Protein AF-A0A383BTT2-F1 (afdb_monomer_lite)

InterPro domains:
  IPR013320 Concanavalin A-like lectin/glucanase domain superfamily [SSF49899] (78-244)

Structure (mmCIF, N/CA/C/O backbone):
data_AF-A0A383BTT2-F1
#
_entry.id   AF-A0A383BTT2-F1
#
loop_
_atom_site.group_PDB
_atom_site.id
_atom_site.type_symbol
_atom_site.label_atom_id
_atom_site.label_alt_id
_atom_site.label_comp_id
_atom_site.label_asym_id
_atom_site.label_entity_id
_atom_site.label_seq_id
_atom_site.pdbx_PDB_ins_code
_atom_site.Cartn_x
_atom_site.Cartn_y
_atom_site.Cartn_z
_atom_site.occupancy
_atom_site.B_iso_or_equiv
_atom_site.auth_seq_id
_atom_site.auth_comp_id
_atom_site.auth_asym_id
_atom_site.auth_atom_id
_atom_site.pdbx_PDB_model_num
ATOM 1 N N . LYS A 1 1 ? -32.281 5.472 43.142 1.00 80.69 1 LYS A N 1
ATOM 2 C CA . LYS A 1 1 ? -32.394 6.518 42.091 1.00 80.69 1 LYS A CA 1
ATOM 3 C C . LYS A 1 1 ? -31.178 7.416 42.210 1.00 80.69 1 LYS A C 1
ATOM 5 O O . LYS A 1 1 ? -30.816 7.729 43.340 1.00 80.69 1 LYS A O 1
ATOM 10 N N . ALA A 1 2 ? -30.555 7.788 41.094 1.00 84.06 2 ALA A N 1
ATOM 11 C CA . ALA A 1 2 ? -29.464 8.753 41.120 1.00 84.06 2 ALA A CA 1
ATOM 12 C C . ALA A 1 2 ? -29.998 10.130 41.544 1.00 84.06 2 ALA A C 1
ATOM 14 O O . ALA A 1 2 ? -31.069 10.553 41.099 1.00 84.06 2 ALA A O 1
ATOM 15 N N . LYS A 1 3 ? -29.269 10.814 42.421 1.00 86.94 3 LYS A N 1
ATOM 16 C CA . LYS A 1 3 ? -29.529 12.195 42.818 1.00 86.94 3 LYS A CA 1
ATOM 17 C C . LYS A 1 3 ? -29.317 13.092 41.604 1.00 86.94 3 LYS A C 1
ATOM 19 O O . LYS A 1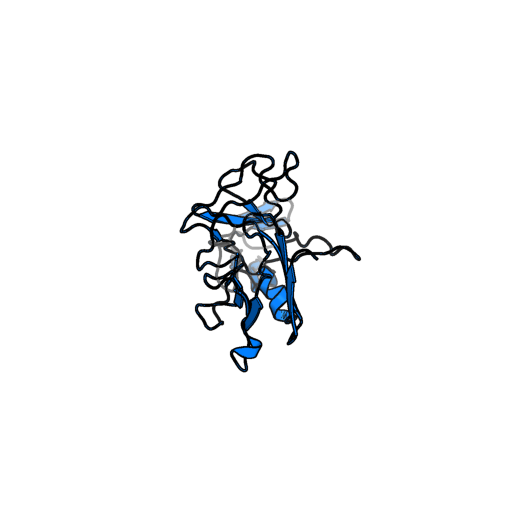 3 ? -28.323 12.946 40.889 1.00 86.94 3 LYS A O 1
ATOM 24 N N . SER A 1 4 ? -30.251 14.007 41.364 1.00 84.44 4 SER A N 1
ATOM 25 C CA . SER A 1 4 ? -30.167 14.937 40.234 1.00 84.44 4 SER A CA 1
ATOM 26 C C . SER A 1 4 ? -28.836 15.695 40.257 1.00 84.44 4 SER A C 1
ATOM 28 O O . SER A 1 4 ? -28.462 16.233 41.297 1.00 84.44 4 SER A O 1
ATOM 30 N N . GLY A 1 5 ? -28.126 15.716 39.126 1.00 85.94 5 GLY A N 1
ATOM 31 C CA . GLY A 1 5 ? -26.828 16.386 38.988 1.00 85.94 5 GLY A CA 1
ATOM 32 C C . GLY A 1 5 ? -25.639 15.684 39.656 1.00 85.94 5 GLY A C 1
ATOM 33 O O . GLY A 1 5 ? -24.566 16.267 39.709 1.00 85.94 5 GLY A O 1
ATOM 34 N N . SER A 1 6 ? -25.803 14.460 40.174 1.00 92.06 6 SER A N 1
ATOM 35 C CA . SER A 1 6 ? -24.699 13.716 40.811 1.00 92.06 6 SER A CA 1
ATOM 36 C C . SER A 1 6 ? -23.913 12.804 39.866 1.00 92.06 6 SER A C 1
ATOM 38 O O . SER A 1 6 ? -22.912 12.231 40.286 1.00 92.06 6 SER A O 1
ATOM 40 N N . ILE A 1 7 ? -24.384 12.618 38.630 1.00 94.31 7 ILE A N 1
ATOM 41 C CA . ILE A 1 7 ? -23.787 11.669 37.687 1.00 94.31 7 ILE A CA 1
ATOM 42 C C . ILE A 1 7 ? -22.515 12.278 37.099 1.00 94.31 7 ILE A C 1
ATOM 44 O O . ILE A 1 7 ? -22.557 13.382 36.562 1.00 94.31 7 ILE A O 1
ATOM 48 N N . LYS A 1 8 ? -21.419 11.525 37.168 1.00 94.88 8 LYS A N 1
ATOM 49 C CA . LYS A 1 8 ? -20.127 11.839 36.557 1.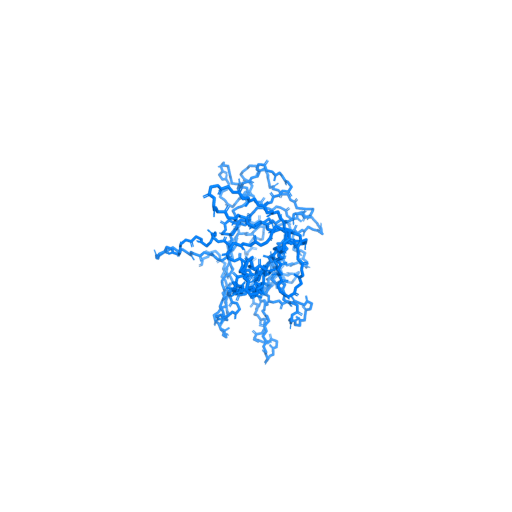00 94.88 8 LYS A CA 1
ATOM 50 C C . LYS A 1 8 ? -19.671 10.688 35.676 1.00 94.88 8 LYS A C 1
ATOM 52 O O . LYS A 1 8 ? -19.911 9.527 36.019 1.00 94.88 8 LYS A O 1
ATOM 57 N N . VAL A 1 9 ? -18.981 11.011 34.588 1.00 95.50 9 VAL A N 1
ATOM 58 C CA . VAL A 1 9 ? -18.337 10.033 33.705 1.00 95.50 9 VAL A CA 1
ATOM 59 C C . VAL A 1 9 ? -16.840 10.268 33.741 1.00 95.50 9 VAL A C 1
ATOM 61 O O . VAL A 1 9 ? -16.395 11.407 33.645 1.00 95.50 9 VAL A O 1
ATOM 64 N N . LEU A 1 10 ? -16.073 9.195 33.892 1.00 95.00 10 LEU A N 1
ATOM 65 C CA . LEU A 1 10 ? -14.628 9.221 33.764 1.00 95.00 10 LEU A CA 1
ATOM 66 C C . LEU A 1 10 ? -14.211 8.327 32.600 1.00 95.00 10 LEU A C 1
ATOM 68 O O . LEU A 1 10 ? -14.679 7.191 32.504 1.00 95.00 10 LEU A O 1
ATOM 72 N N . PHE A 1 11 ? -13.308 8.823 31.764 1.00 93.50 11 PHE A N 1
ATOM 73 C CA . PHE A 1 11 ? -12.616 8.073 30.724 1.00 93.50 11 PHE A CA 1
ATOM 74 C C . PHE A 1 11 ? -11.135 7.993 31.091 1.00 93.50 11 PHE A C 1
ATOM 76 O O . PHE A 1 11 ? -10.506 9.012 31.357 1.00 93.50 11 PHE A O 1
ATOM 83 N N . ASN A 1 12 ? -10.583 6.781 31.186 1.00 92.69 12 ASN A N 1
ATOM 84 C CA . ASN A 1 12 ? -9.207 6.537 31.633 1.00 92.69 12 ASN A CA 1
ATOM 85 C C . ASN A 1 12 ? -8.842 7.221 32.971 1.00 92.69 12 ASN A C 1
ATOM 87 O O . ASN A 1 12 ? -7.687 7.558 33.222 1.00 92.69 12 ASN A O 1
ATOM 91 N N . GLY A 1 13 ? -9.832 7.403 33.851 1.00 93.06 13 GLY A N 1
ATOM 92 C CA . GLY A 1 13 ? -9.665 8.061 35.150 1.00 93.06 13 GLY A CA 1
ATOM 93 C C . GLY A 1 13 ? -9.799 9.588 35.134 1.00 93.06 13 GLY A C 1
ATOM 94 O O . GLY A 1 13 ? -9.758 10.187 36.208 1.00 93.06 13 GLY A O 1
ATOM 95 N N . GLU A 1 14 ? -10.016 10.212 33.976 1.00 92.44 14 GLU A N 1
ATOM 96 C CA . GLU A 1 14 ? -10.253 11.654 33.842 1.00 92.44 14 GLU A CA 1
ATOM 97 C C . GLU A 1 14 ? -11.742 11.942 33.632 1.00 92.44 14 GLU A C 1
ATOM 99 O O . GLU A 1 14 ? -12.411 11.239 32.879 1.00 92.44 14 GLU A O 1
ATOM 104 N N . GLU A 1 15 ? -12.287 12.947 34.325 1.00 93.62 15 GLU A N 1
ATOM 105 C CA . GLU A 1 15 ? -13.692 13.351 34.175 1.00 93.62 15 GLU A CA 1
ATOM 106 C C . GLU A 1 15 ? -13.915 13.960 32.783 1.00 93.62 15 GLU A C 1
ATOM 108 O O . GLU A 1 15 ? -13.160 14.836 32.367 1.00 93.62 15 GLU A O 1
ATOM 113 N N . VAL A 1 16 ? -14.943 13.487 32.074 1.00 93.69 16 VAL A N 1
ATOM 114 C CA . VAL A 1 16 ? -15.308 13.955 30.729 1.00 93.69 16 VAL A CA 1
ATOM 115 C C . VAL A 1 16 ? -16.707 14.554 30.727 1.00 93.69 16 VAL A C 1
ATOM 117 O O . VAL A 1 16 ? -17.581 14.126 31.491 1.00 93.69 16 VAL A O 1
ATOM 120 N N . ASP A 1 17 ? -16.929 15.518 29.836 1.00 92.44 17 ASP A N 1
ATOM 121 C CA . ASP A 1 17 ? -18.249 16.102 29.636 1.00 92.44 17 ASP A CA 1
ATOM 122 C C . ASP A 1 17 ? -19.234 15.040 29.134 1.00 92.44 17 ASP A C 1
ATOM 124 O O . ASP A 1 17 ? -18.950 14.240 28.238 1.00 92.44 17 ASP A O 1
ATOM 128 N N . ALA A 1 18 ? -20.420 15.027 29.741 1.00 91.94 18 ALA A N 1
ATOM 129 C CA . ALA A 1 18 ? -21.456 14.056 29.439 1.00 91.94 18 ALA A CA 1
ATOM 130 C C . ALA A 1 18 ? -22.832 14.718 29.375 1.00 91.94 18 ALA A C 1
ATOM 132 O O . ALA A 1 18 ? -23.220 15.506 30.240 1.00 91.94 18 ALA A O 1
ATOM 133 N N . SER A 1 19 ? -23.612 14.334 28.371 1.00 92.25 19 SER A N 1
ATOM 134 C CA . SER A 1 19 ? -25.037 14.631 28.306 1.00 92.25 19 SER A CA 1
ATOM 135 C C . SER A 1 19 ? -25.826 13.545 29.035 1.00 92.25 19 SER A C 1
ATOM 137 O O . SER A 1 19 ? -25.573 12.349 28.883 1.00 92.25 19 SER A O 1
ATOM 139 N N . ILE A 1 20 ? -26.781 13.968 29.864 1.00 91.00 20 ILE A N 1
ATOM 140 C CA . ILE A 1 20 ? -27.596 13.074 30.689 1.00 91.00 20 ILE A CA 1
ATOM 141 C C . ILE A 1 20 ? -29.058 13.292 30.318 1.00 91.00 20 ILE A C 1
ATOM 143 O O . ILE A 1 20 ? -29.600 14.382 30.508 1.00 91.00 20 ILE A O 1
ATOM 147 N N . ASN A 1 21 ? -29.705 12.242 29.824 1.00 89.38 21 ASN A N 1
ATOM 148 C CA . ASN A 1 21 ? -31.130 12.228 29.524 1.00 89.38 21 ASN A CA 1
ATOM 149 C C . ASN A 1 21 ? -31.840 11.220 30.433 1.00 89.38 21 ASN A C 1
ATOM 151 O O . ASN A 1 21 ? -31.326 10.138 30.696 1.00 89.38 21 ASN A O 1
ATOM 155 N N . SER A 1 22 ? -33.020 11.583 30.926 1.00 87.44 22 SER A N 1
ATOM 156 C CA . SER A 1 22 ? -33.857 10.730 31.762 1.00 87.44 22 SER A CA 1
ATOM 157 C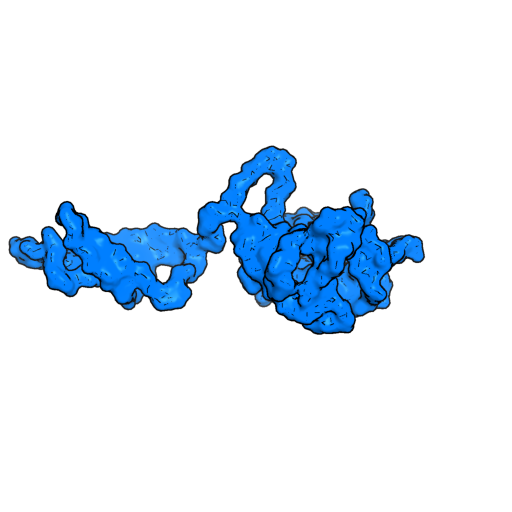 C . SER A 1 22 ? -35.242 10.633 31.135 1.00 87.44 22 SER A C 1
ATOM 159 O O . SER A 1 22 ? -36.031 11.573 31.236 1.00 87.44 22 SER A O 1
ATOM 161 N N . ALA A 1 23 ? -35.560 9.480 30.555 1.00 87.69 23 ALA A N 1
ATOM 162 C CA . ALA A 1 23 ? -36.846 9.201 29.926 1.00 87.69 23 ALA A CA 1
ATOM 163 C C . ALA A 1 23 ? -37.352 7.825 30.373 1.00 87.69 23 ALA A C 1
ATOM 165 O O . ALA A 1 23 ? -36.581 6.874 30.455 1.00 87.69 23 ALA A O 1
ATOM 166 N N . ASP A 1 24 ? -38.638 7.729 30.723 1.00 89.00 24 ASP A N 1
ATOM 167 C CA . ASP A 1 24 ? -39.315 6.469 31.073 1.00 89.00 24 ASP A CA 1
ATOM 168 C C . ASP A 1 24 ? -38.608 5.612 32.145 1.00 89.00 24 ASP A C 1
ATOM 170 O O . ASP A 1 24 ? -38.682 4.386 32.158 1.00 89.00 24 ASP A O 1
ATOM 174 N N . GLY A 1 25 ? -37.919 6.265 33.087 1.00 81.69 25 GLY A N 1
ATOM 175 C CA . GLY A 1 25 ? -37.178 5.595 34.162 1.00 81.69 25 GLY A CA 1
ATOM 176 C C . GLY A 1 25 ? -35.800 5.058 33.756 1.00 81.69 25 GLY A C 1
ATOM 177 O O . GLY A 1 25 ? -35.116 4.483 34.603 1.00 81.69 25 GLY A O 1
ATOM 178 N N . VAL A 1 26 ? -35.374 5.285 32.513 1.00 85.19 26 VAL A N 1
ATOM 179 C CA . VAL A 1 26 ? -34.028 5.006 32.006 1.00 85.19 26 VAL A CA 1
ATOM 180 C C . VAL A 1 26 ? -33.215 6.297 32.011 1.00 85.19 26 VAL A C 1
ATOM 182 O O . VAL A 1 26 ? -33.690 7.345 31.574 1.00 85.19 26 VAL A O 1
ATOM 185 N N . ILE A 1 27 ? -31.983 6.217 32.513 1.00 87.19 27 ILE A N 1
ATOM 186 C CA . ILE A 1 27 ? -31.004 7.299 32.408 1.00 87.19 27 ILE A CA 1
ATOM 187 C C . ILE A 1 27 ? -30.014 6.917 31.313 1.00 87.19 27 ILE A C 1
ATOM 189 O O . ILE A 1 27 ? -29.311 5.915 31.435 1.00 87.19 27 ILE A O 1
ATOM 193 N N . THR A 1 28 ? -29.960 7.719 30.258 1.00 90.19 28 THR A N 1
ATOM 194 C CA . THR A 1 28 ? -28.971 7.611 29.188 1.00 90.19 28 THR A CA 1
ATOM 195 C C . THR A 1 28 ? -27.884 8.641 29.436 1.00 90.19 28 THR A C 1
ATOM 197 O O . THR A 1 28 ? -28.174 9.821 29.629 1.00 90.19 28 THR A O 1
ATOM 200 N N . VAL A 1 29 ? -26.637 8.184 29.441 1.00 91.00 29 VAL A N 1
ATOM 201 C CA . VAL A 1 29 ? -25.455 9.028 29.601 1.00 91.00 29 VAL A CA 1
ATOM 202 C C . VAL A 1 29 ? -24.619 8.884 28.338 1.00 91.00 29 VAL A C 1
ATOM 204 O O . VAL A 1 29 ? -24.244 7.766 27.989 1.00 91.00 29 VAL A O 1
ATOM 207 N N . THR A 1 30 ? -24.339 9.996 27.667 1.00 90.56 30 THR A N 1
ATOM 208 C CA . THR A 1 30 ? -23.519 10.028 26.449 1.00 90.56 30 THR A CA 1
ATOM 209 C C . THR A 1 30 ? -22.355 10.977 26.667 1.00 90.56 30 THR A C 1
ATOM 211 O O . THR A 1 30 ? -22.582 12.142 26.988 1.00 90.56 30 THR A O 1
ATOM 214 N N . ALA A 1 31 ? -21.133 10.488 26.479 1.00 89.25 31 ALA A N 1
ATOM 215 C CA . ALA A 1 31 ? -19.908 11.273 26.555 1.00 89.25 31 ALA A CA 1
ATOM 216 C C . ALA A 1 31 ? -19.124 11.119 25.249 1.00 89.25 31 ALA A C 1
ATOM 218 O O . ALA A 1 31 ? -19.024 10.011 24.719 1.00 89.25 31 ALA A O 1
ATOM 219 N N . GLU A 1 32 ? -18.564 12.222 24.763 1.00 86.25 32 GLU A N 1
ATOM 220 C CA . GLU A 1 32 ? -17.700 12.278 23.582 1.00 86.25 32 GLU A CA 1
ATOM 221 C C . GLU A 1 32 ? -16.376 12.914 24.021 1.00 86.25 32 GLU A C 1
ATOM 223 O O . GLU A 1 32 ? -16.293 14.138 24.093 1.00 86.25 32 GLU A O 1
ATOM 228 N N . PRO A 1 33 ? -15.367 12.113 24.414 1.00 79.88 33 PRO A N 1
ATOM 229 C CA . PRO A 1 33 ? -14.092 12.654 24.870 1.00 79.88 33 PRO A CA 1
ATOM 230 C C . PRO A 1 33 ? -13.430 13.514 23.790 1.00 79.88 33 PRO A C 1
ATOM 232 O O . PRO A 1 33 ? -13.344 13.106 22.626 1.00 79.88 33 PRO A O 1
ATOM 235 N N . ASP A 1 34 ? -12.925 14.683 24.184 1.00 73.69 34 ASP A N 1
ATOM 236 C CA . ASP A 1 34 ? -12.176 15.564 23.291 1.00 73.69 34 ASP A CA 1
ATOM 237 C C . ASP A 1 34 ? -10.950 14.831 22.724 1.00 73.69 34 ASP A C 1
ATOM 239 O O . ASP A 1 34 ? -10.139 14.270 23.460 1.00 73.69 34 ASP A O 1
ATOM 243 N N . GLY A 1 35 ? -10.812 14.830 21.396 1.00 69.81 35 GLY A N 1
ATOM 244 C CA . GLY A 1 35 ? -9.751 14.089 20.701 1.00 69.81 35 GLY A CA 1
ATOM 245 C C . GLY A 1 35 ? -10.091 12.631 20.370 1.00 69.81 35 GLY A C 1
ATOM 246 O O . GLY A 1 35 ? -9.265 11.947 19.768 1.00 69.81 35 GLY A O 1
ATOM 247 N N . GLY A 1 36 ? -11.306 12.171 20.686 1.00 73.06 36 GLY A N 1
ATOM 248 C CA . GLY A 1 36 ? -11.792 10.836 20.342 1.00 73.06 36 GLY A CA 1
ATOM 249 C C . GLY A 1 36 ? -11.258 9.732 21.256 1.00 73.06 36 GLY A C 1
ATOM 250 O O . GLY A 1 36 ? -10.693 9.971 22.322 1.00 73.06 36 GLY A O 1
ATOM 251 N N . LEU A 1 37 ? -11.473 8.484 20.843 1.00 79.25 37 LEU A N 1
ATOM 252 C CA . LEU A 1 37 ? -10.971 7.312 21.550 1.00 79.25 37 LEU A CA 1
ATOM 253 C C . LEU A 1 37 ? -9.677 6.849 20.875 1.00 79.25 37 LEU A C 1
ATOM 255 O O . LEU A 1 37 ? -9.704 6.428 19.720 1.00 79.25 37 LEU A O 1
ATOM 259 N N . GLY A 1 38 ? -8.552 6.942 21.585 1.00 73.25 38 GLY A N 1
ATOM 260 C CA . GLY A 1 38 ? -7.285 6.378 21.112 1.00 73.25 38 GLY A CA 1
ATOM 261 C C . GLY A 1 38 ? -7.377 4.863 20.902 1.00 73.25 38 GLY A C 1
ATOM 262 O O . GLY A 1 38 ? -8.300 4.220 21.386 1.00 73.25 38 GLY A O 1
ATOM 263 N N . ILE A 1 39 ? -6.422 4.283 20.177 1.00 72.31 39 ILE A N 1
ATOM 264 C CA . ILE A 1 39 ? -6.305 2.826 20.054 1.00 72.31 39 ILE A CA 1
ATOM 265 C C . ILE A 1 39 ? -5.668 2.270 21.333 1.00 72.31 39 ILE A C 1
ATOM 267 O O . ILE A 1 39 ? -4.684 2.812 21.840 1.00 72.31 39 ILE A O 1
ATOM 271 N N . GLY A 1 40 ? -6.200 1.158 21.831 1.00 72.06 40 GLY A N 1
ATOM 272 C CA . GLY A 1 40 ? -5.687 0.419 22.974 1.00 72.06 40 GLY A CA 1
ATOM 273 C C . GLY A 1 40 ? -6.771 0.043 23.979 1.00 72.06 40 GLY A C 1
ATOM 274 O O . GLY A 1 40 ? -7.968 0.043 23.699 1.00 72.06 40 GLY A O 1
ATOM 275 N N . SER A 1 41 ? -6.334 -0.328 25.179 1.00 84.62 41 SER A N 1
ATOM 276 C CA . SER A 1 41 ? -7.232 -0.613 26.296 1.00 84.62 41 SER A CA 1
ATOM 277 C C . SER A 1 41 ? -7.636 0.675 27.005 1.00 84.62 41 SER A C 1
ATOM 279 O O . SER A 1 41 ? -6.783 1.473 27.391 1.00 84.62 41 SER A O 1
ATOM 281 N N . HIS A 1 42 ? -8.934 0.824 27.237 1.00 89.31 42 HIS A N 1
ATOM 282 C CA . HIS A 1 42 ? -9.527 1.966 27.913 1.00 89.31 42 HIS A CA 1
ATOM 283 C C . HIS A 1 42 ? -10.406 1.528 29.077 1.00 89.31 42 HIS A C 1
ATOM 285 O O . HIS A 1 42 ? -10.919 0.404 29.111 1.00 89.31 42 HIS A O 1
ATOM 291 N N . THR A 1 43 ? -10.616 2.440 30.023 1.00 95.44 43 THR A N 1
ATOM 292 C CA . THR A 1 43 ? -11.649 2.299 31.047 1.00 95.44 43 THR A CA 1
ATOM 293 C C . THR A 1 43 ? -12.661 3.425 30.953 1.00 95.44 43 THR A C 1
ATOM 295 O O . THR A 1 43 ? -12.325 4.578 30.683 1.00 95.44 43 THR A O 1
ATOM 298 N N . ALA A 1 44 ? -13.923 3.088 31.191 1.00 95.19 44 ALA A N 1
ATOM 299 C CA . ALA A 1 44 ? -14.965 4.063 31.442 1.00 95.19 44 ALA A CA 1
ATOM 300 C C . ALA A 1 44 ? -15.623 3.760 32.783 1.00 95.19 44 ALA A C 1
ATOM 302 O O . ALA A 1 44 ? -15.807 2.602 33.167 1.00 95.19 44 ALA A O 1
ATOM 303 N N . LYS A 1 45 ? -15.959 4.822 33.509 1.00 96.00 45 LYS A N 1
ATOM 304 C CA . LYS A 1 45 ? -16.562 4.735 34.832 1.00 96.00 45 LYS A CA 1
ATOM 305 C C . LYS A 1 45 ? -17.684 5.743 34.970 1.00 96.00 45 LYS A C 1
ATOM 307 O O . LYS A 1 45 ? -17.494 6.924 34.712 1.00 96.00 45 LYS A O 1
ATOM 312 N N . ILE A 1 46 ? -18.834 5.282 35.444 1.00 95.44 46 ILE A N 1
ATOM 313 C CA . ILE A 1 46 ? -19.934 6.149 35.867 1.00 95.44 46 ILE A CA 1
ATOM 314 C C . ILE A 1 46 ? -19.953 6.176 37.391 1.00 95.44 46 ILE A C 1
ATOM 316 O O . ILE A 1 46 ? -19.892 5.125 38.032 1.00 95.44 46 ILE A O 1
ATOM 320 N N . VAL A 1 47 ? -20.059 7.370 37.969 1.00 95.44 47 VAL A N 1
ATOM 321 C CA . VAL A 1 47 ? -20.220 7.596 39.412 1.00 95.44 47 VAL A CA 1
ATOM 322 C C . VAL A 1 47 ? -21.511 8.370 39.644 1.00 95.44 47 VAL A C 1
ATOM 324 O O . VAL A 1 47 ? -21.805 9.299 38.898 1.00 95.44 47 VAL A O 1
ATOM 327 N N . PHE A 1 48 ? -22.302 7.995 40.649 1.00 94.44 48 PHE A N 1
ATOM 328 C CA . PHE A 1 48 ? -23.506 8.736 41.034 1.00 94.44 48 PHE A CA 1
ATOM 329 C C . PHE A 1 48 ? -23.859 8.532 42.507 1.00 94.44 48 PHE A C 1
ATOM 331 O O . PHE A 1 48 ? -23.549 7.502 43.103 1.00 94.44 48 PHE A O 1
ATOM 338 N N . THR A 1 49 ? -24.570 9.491 43.097 1.00 95.50 49 THR A N 1
ATOM 339 C CA . THR A 1 49 ? -25.083 9.370 44.468 1.00 95.50 49 THR A CA 1
ATOM 340 C C . THR A 1 49 ? -26.495 8.799 44.444 1.00 95.50 49 THR A C 1
ATOM 342 O O . THR A 1 49 ? -27.376 9.337 43.776 1.00 95.50 49 THR A O 1
ATOM 345 N N . GLU A 1 50 ? -26.754 7.725 45.182 1.00 92.50 50 GLU A N 1
ATOM 346 C CA . GLU A 1 50 ? -28.110 7.240 45.419 1.00 92.50 50 GLU A CA 1
ATOM 347 C C . GLU A 1 50 ? -28.809 8.062 46.499 1.00 92.50 50 GLU A C 1
ATOM 349 O O . GLU A 1 50 ? -28.252 8.320 47.564 1.00 92.50 50 GLU A O 1
ATOM 354 N N . THR A 1 51 ? -30.074 8.407 46.253 1.00 89.38 51 THR A N 1
ATOM 355 C CA . THR A 1 51 ? -30.943 9.132 47.198 1.00 89.38 51 THR A CA 1
ATOM 356 C C . THR A 1 51 ? -31.483 8.237 48.328 1.00 89.38 51 THR A C 1
ATOM 358 O O . THR A 1 51 ? -32.654 8.347 48.694 1.00 89.38 51 THR A O 1
ATOM 361 N N . THR A 1 52 ? -30.694 7.273 48.805 1.00 88.50 52 THR A N 1
ATOM 362 C CA . THR A 1 52 ? -31.009 6.480 50.004 1.00 88.50 52 THR A CA 1
ATOM 363 C C . THR A 1 52 ? -30.783 7.313 51.268 1.00 88.50 52 THR A C 1
ATOM 365 O O . THR A 1 52 ? -30.211 8.396 51.194 1.00 88.50 52 THR A O 1
ATOM 368 N N . ASP A 1 53 ? -31.223 6.817 52.426 1.00 87.69 53 ASP A N 1
ATOM 369 C CA . ASP A 1 53 ? -30.896 7.405 53.731 1.00 87.69 53 ASP A CA 1
ATOM 370 C C . ASP A 1 53 ? -30.104 6.376 54.567 1.00 87.69 53 ASP A C 1
ATOM 372 O O . ASP A 1 53 ? -30.687 5.367 54.980 1.00 87.69 53 ASP A O 1
ATOM 376 N N . PRO A 1 54 ? -28.780 6.553 54.759 1.00 88.19 54 PRO A N 1
ATOM 377 C CA . PRO A 1 54 ? -27.961 7.663 54.266 1.00 88.19 54 PRO A CA 1
ATOM 378 C C . PRO A 1 54 ? -27.705 7.591 52.751 1.00 88.19 54 PRO A C 1
ATOM 380 O O . PRO A 1 54 ? -27.752 6.516 52.137 1.00 88.19 54 PRO A O 1
ATOM 383 N N . GLU A 1 55 ? -27.409 8.741 52.138 1.00 93.50 55 GLU A N 1
ATOM 384 C CA . GLU A 1 55 ? -26.993 8.794 50.732 1.00 93.50 55 GLU A CA 1
ATOM 385 C C . GLU A 1 55 ? -25.726 7.954 50.545 1.00 93.50 55 GLU A C 1
ATOM 387 O O . GLU A 1 55 ? -24.822 7.966 51.381 1.00 93.50 55 GLU A O 1
ATOM 392 N N . THR A 1 56 ? -25.666 7.196 49.455 1.00 95.62 56 THR A N 1
ATOM 393 C CA . THR A 1 56 ? -24.540 6.297 49.175 1.00 95.62 56 THR A CA 1
ATOM 394 C C . THR A 1 56 ? -24.015 6.559 47.773 1.00 95.62 56 THR A C 1
ATOM 396 O O . THR A 1 56 ? -24.789 6.602 46.820 1.00 95.62 56 THR A O 1
ATOM 399 N N . GLU A 1 57 ? -22.703 6.722 47.624 1.00 95.56 57 GLU A N 1
ATOM 400 C CA . GLU A 1 57 ? -22.075 6.794 46.305 1.00 95.56 57 GLU A CA 1
ATOM 401 C C . GLU A 1 57 ? -22.003 5.402 45.671 1.00 95.56 57 GLU A C 1
ATOM 403 O O . GLU A 1 57 ? -21.662 4.406 46.316 1.00 95.56 57 GLU A O 1
ATOM 408 N N . ARG A 1 58 ? -22.337 5.332 44.386 1.00 94.69 58 ARG A N 1
ATOM 409 C CA . ARG A 1 58 ? -22.219 4.143 43.552 1.00 94.69 58 ARG A CA 1
ATOM 410 C C . ARG A 1 58 ? -21.291 4.439 42.398 1.00 94.69 58 ARG A C 1
ATOM 412 O O . ARG A 1 58 ? -21.264 5.550 41.874 1.00 94.69 58 ARG A O 1
ATOM 419 N N . SER A 1 59 ? -20.572 3.410 41.975 1.00 95.06 59 SER A N 1
ATOM 420 C CA . SER A 1 59 ? -19.821 3.466 40.735 1.00 95.06 59 SER A CA 1
ATOM 421 C C . SER A 1 59 ? -19.914 2.156 39.976 1.00 95.06 59 SER A C 1
ATOM 423 O O . SER A 1 59 ? -20.106 1.091 40.567 1.00 95.06 59 SER A O 1
ATOM 425 N N . PHE A 1 60 ? -19.795 2.264 38.662 1.00 94.50 60 PHE A N 1
ATOM 426 C CA . PHE A 1 60 ? -19.667 1.139 37.757 1.00 94.50 60 PHE A CA 1
ATOM 427 C C . PHE A 1 60 ? -18.542 1.458 36.783 1.00 94.50 60 PHE A C 1
ATOM 429 O O . PHE A 1 60 ? -18.581 2.493 36.122 1.00 94.50 60 PHE A O 1
ATOM 436 N N . GLU A 1 61 ? -17.539 0.592 36.740 1.00 95.25 61 GLU A N 1
ATOM 437 C CA . GLU A 1 61 ? -16.369 0.728 35.883 1.00 95.25 61 GLU A CA 1
ATOM 438 C C . GLU A 1 61 ? -16.280 -0.493 34.979 1.00 95.25 61 GLU A C 1
ATOM 440 O O . GLU A 1 61 ? -16.473 -1.625 35.430 1.00 95.25 61 GLU A O 1
ATOM 445 N N . TRP A 1 62 ? -16.007 -0.258 33.703 1.00 95.69 62 TRP A N 1
ATOM 446 C CA . TRP A 1 62 ? -15.786 -1.306 32.724 1.00 95.69 62 TRP A CA 1
ATOM 447 C C . TRP A 1 62 ? -14.576 -0.967 31.866 1.00 95.69 62 TRP A C 1
ATOM 449 O O . TRP A 1 62 ? -14.258 0.199 31.620 1.00 95.69 62 TRP A O 1
ATOM 459 N N . SER A 1 63 ? -13.906 -2.014 31.405 1.00 91.62 63 SER A N 1
ATOM 460 C CA . SER A 1 63 ? -12.820 -1.904 30.442 1.00 91.62 63 SER A CA 1
ATOM 461 C C . SER A 1 63 ? -13.334 -2.268 29.060 1.00 91.62 63 SER A C 1
ATOM 463 O O . SER A 1 63 ? -14.184 -3.148 28.914 1.00 91.62 63 SER A O 1
ATOM 465 N N . PHE A 1 64 ? -12.809 -1.598 28.048 1.00 83.94 64 PHE A N 1
ATOM 466 C CA . PHE A 1 64 ? -13.059 -1.915 26.651 1.00 83.94 64 PHE A CA 1
ATOM 467 C C . PHE A 1 64 ? -11.777 -1.707 25.854 1.00 83.94 64 PHE A C 1
ATOM 469 O O . PHE A 1 64 ? -10.880 -0.978 26.272 1.00 83.94 64 PHE A O 1
ATOM 476 N N . GLU A 1 65 ? -11.679 -2.381 24.719 1.00 78.31 65 GLU A N 1
ATOM 477 C CA . GLU A 1 65 ? -10.549 -2.240 23.814 1.00 78.31 65 GLU A CA 1
ATOM 478 C C . GLU A 1 65 ? -11.021 -1.510 22.565 1.00 78.31 65 GLU A C 1
ATOM 480 O O . GLU A 1 65 ? -11.978 -1.923 21.907 1.00 78.31 65 GLU A O 1
ATOM 485 N N . VAL A 1 66 ? -10.362 -0.401 22.262 1.00 71.12 66 VAL A N 1
ATOM 486 C CA . VAL A 1 66 ? -10.509 0.299 20.995 1.00 71.12 66 VAL A CA 1
ATOM 487 C C . VAL A 1 66 ? -9.397 -0.231 20.124 1.00 71.12 66 VAL A C 1
ATOM 489 O O . VAL A 1 66 ? -8.225 0.036 20.352 1.00 71.12 66 VAL A O 1
ATOM 492 N N . THR A 1 67 ? -9.748 -1.041 19.145 1.00 59.28 67 THR A N 1
ATOM 493 C CA . THR A 1 67 ? -8.773 -1.491 18.160 1.00 59.28 67 THR A CA 1
ATOM 494 C C . THR A 1 67 ? -8.929 -0.648 16.902 1.00 59.28 67 THR A C 1
ATOM 496 O O . THR A 1 67 ? -10.027 -0.168 16.610 1.00 59.28 67 THR A O 1
ATOM 499 N N . ALA A 1 68 ? -7.863 -0.526 16.107 1.00 54.84 68 ALA A N 1
ATOM 500 C CA . ALA A 1 68 ? -7.967 -0.047 14.724 1.00 54.84 68 ALA A CA 1
ATOM 501 C C . ALA A 1 68 ? -9.002 -0.856 13.905 1.00 54.84 68 ALA A C 1
ATOM 503 O O . ALA A 1 68 ? -9.496 -0.411 12.873 1.00 54.84 68 ALA A O 1
ATOM 504 N N . PHE A 1 69 ? -9.381 -2.042 14.391 1.00 49.94 69 PHE A N 1
ATOM 505 C CA . PHE A 1 69 ? -10.348 -2.951 13.793 1.00 49.94 69 PHE A CA 1
ATOM 506 C C . PHE A 1 69 ? -11.785 -2.611 14.207 1.00 49.94 69 PHE A C 1
ATOM 508 O O . PHE A 1 69 ? -12.527 -3.449 14.722 1.00 49.94 69 PHE A O 1
ATOM 515 N N . SER A 1 70 ? -12.222 -1.374 13.969 1.00 43.50 70 SER A N 1
ATOM 516 C CA . SER A 1 70 ? -13.646 -1.059 14.089 1.00 43.50 70 SER A CA 1
ATOM 517 C C . SER A 1 70 ? -14.402 -1.753 12.951 1.00 43.50 70 SER A C 1
ATOM 519 O O . SER A 1 70 ? -14.324 -1.307 11.818 1.00 43.50 70 SER A O 1
ATOM 521 N N . THR A 1 71 ? -15.071 -2.883 13.226 1.00 43.25 71 THR A N 1
ATOM 522 C CA . THR A 1 71 ? -16.222 -3.449 12.464 1.00 43.25 71 THR A CA 1
ATOM 523 C C . THR A 1 71 ? -16.131 -3.589 10.922 1.00 43.25 71 THR A C 1
ATOM 525 O O . THR A 1 71 ? -17.100 -4.008 10.297 1.00 43.25 71 THR A O 1
ATOM 528 N N . LYS A 1 72 ? -14.972 -3.320 10.312 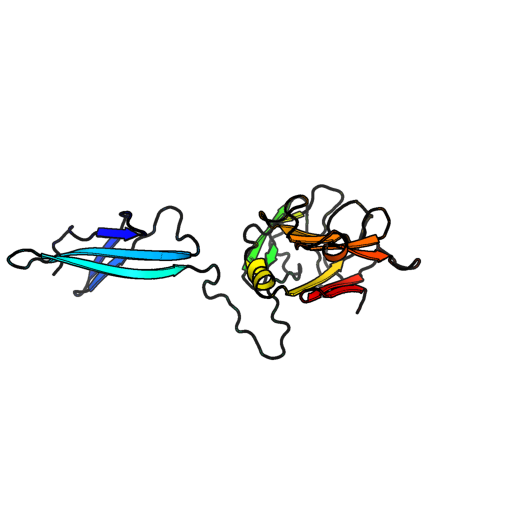1.00 44.56 72 LYS A N 1
ATOM 529 C CA . LYS A 1 72 ? -14.651 -3.356 8.876 1.00 44.56 72 LYS A CA 1
ATOM 530 C C . LYS A 1 72 ? -13.628 -4.440 8.535 1.00 44.56 72 LYS A C 1
ATOM 532 O O . LYS A 1 72 ? -13.114 -4.466 7.425 1.00 44.56 72 LYS A O 1
ATOM 537 N N . MET A 1 73 ? -13.316 -5.344 9.464 1.00 48.97 73 MET A N 1
ATOM 538 C CA . MET A 1 73 ? -12.659 -6.591 9.079 1.00 48.97 73 MET A CA 1
ATOM 539 C C . MET A 1 73 ? -13.641 -7.329 8.175 1.00 48.97 73 MET A C 1
ATOM 541 O O . MET A 1 73 ? -14.633 -7.877 8.654 1.00 48.97 73 MET A O 1
ATOM 545 N N . ARG A 1 74 ? -13.404 -7.281 6.862 1.00 57.72 74 ARG A N 1
ATOM 546 C CA . ARG A 1 74 ? -14.078 -8.171 5.923 1.00 57.72 74 ARG A CA 1
ATOM 547 C C . ARG A 1 74 ? -13.867 -9.592 6.440 1.00 57.72 74 ARG A C 1
ATOM 549 O O . ARG A 1 74 ? -12.741 -9.935 6.807 1.00 57.72 74 ARG A O 1
ATOM 556 N N . ASP A 1 75 ? -14.927 -10.395 6.495 1.00 64.75 75 ASP A N 1
ATOM 557 C CA . ASP A 1 75 ? -14.774 -11.803 6.854 1.00 64.75 75 ASP A CA 1
ATOM 558 C C . ASP A 1 75 ? -13.718 -12.416 5.932 1.00 64.75 75 ASP A C 1
ATOM 560 O O . ASP A 1 75 ? -13.773 -12.251 4.707 1.00 64.75 75 ASP A O 1
ATOM 564 N N . LEU A 1 76 ? -12.731 -13.084 6.530 1.00 73.81 76 LEU A N 1
ATOM 565 C CA . LEU A 1 76 ? -11.773 -13.860 5.760 1.00 73.81 76 LEU A CA 1
ATOM 566 C C . LEU A 1 76 ? -12.564 -14.952 5.051 1.00 73.81 76 LEU A C 1
ATOM 568 O O . LEU A 1 76 ? -13.206 -15.786 5.693 1.00 73.81 76 LEU A O 1
ATOM 572 N N . VAL A 1 77 ? -12.534 -14.929 3.727 1.00 78.50 77 VAL A N 1
ATOM 573 C CA . VAL A 1 77 ? -13.218 -15.938 2.927 1.00 78.50 77 VAL A CA 1
ATOM 574 C C . VAL A 1 77 ? -12.209 -17.036 2.637 1.00 78.50 77 VAL A C 1
ATOM 576 O O . VAL A 1 77 ? -11.119 -16.769 2.126 1.00 78.50 77 VAL A O 1
ATOM 579 N N . ASP A 1 78 ? -12.542 -18.268 3.014 1.00 81.44 78 ASP A N 1
ATOM 580 C CA . ASP A 1 78 ? -11.678 -19.412 2.737 1.00 81.44 78 ASP A CA 1
ATOM 581 C C . ASP A 1 78 ? -11.445 -19.547 1.225 1.00 81.44 78 ASP A C 1
ATOM 583 O O . ASP A 1 78 ? -12.377 -19.435 0.430 1.00 81.44 78 ASP A O 1
ATOM 587 N N . GLY A 1 79 ? -10.188 -19.749 0.833 1.00 82.75 79 GLY A N 1
ATOM 588 C CA . GLY A 1 79 ? -9.772 -19.796 -0.571 1.00 82.75 79 GLY A CA 1
ATOM 589 C C . GLY A 1 79 ? -9.581 -18.441 -1.267 1.00 82.75 79 GLY A C 1
ATOM 590 O O . GLY A 1 79 ? -9.061 -18.427 -2.380 1.00 82.75 79 GLY A O 1
ATOM 591 N N . GLU A 1 80 ? -9.924 -17.316 -0.636 1.00 83.19 80 GLU A N 1
ATOM 592 C CA . GLU A 1 80 ? -9.694 -15.983 -1.208 1.00 83.19 80 GLU A CA 1
ATOM 593 C C . GLU A 1 80 ? -8.328 -15.399 -0.797 1.00 83.19 80 GLU A C 1
ATOM 595 O O . GLU A 1 80 ? -7.801 -15.739 0.269 1.00 83.19 80 GLU A O 1
ATOM 600 N N . PRO A 1 81 ? -7.748 -14.470 -1.588 1.00 80.94 81 PRO A N 1
ATOM 601 C CA . PRO A 1 81 ? -6.443 -13.871 -1.294 1.00 80.94 81 PRO A CA 1
ATOM 602 C C . PRO A 1 81 ? -6.351 -13.156 0.062 1.00 80.94 81 PRO A C 1
ATOM 604 O O . PRO A 1 81 ? -5.260 -13.069 0.618 1.00 80.94 81 PRO A O 1
ATOM 607 N N . ASN A 1 82 ? -7.480 -12.649 0.581 1.00 85.44 82 ASN A N 1
ATOM 608 C CA . ASN A 1 82 ? -7.601 -11.944 1.865 1.00 85.44 82 ASN A CA 1
ATOM 609 C C . ASN A 1 82 ? -6.442 -10.954 2.141 1.00 85.44 82 ASN A C 1
ATOM 611 O O . ASN A 1 82 ? -5.692 -11.134 3.107 1.00 85.44 82 ASN A O 1
ATOM 615 N N . PRO A 1 83 ? -6.250 -9.930 1.285 1.00 90.88 83 PRO A N 1
ATOM 616 C CA . PRO A 1 83 ? -5.161 -8.976 1.455 1.00 90.88 83 PRO A CA 1
ATOM 617 C C . PRO A 1 83 ? -5.325 -8.169 2.749 1.00 90.88 83 PRO A C 1
ATOM 619 O O . PRO A 1 83 ? -6.438 -7.929 3.207 1.00 90.88 83 PRO A O 1
ATOM 622 N N . ILE A 1 84 ? -4.203 -7.716 3.313 1.00 89.81 84 ILE A N 1
ATOM 623 C CA . ILE A 1 84 ? -4.180 -6.786 4.459 1.00 89.81 84 ILE A CA 1
ATOM 624 C C . ILE A 1 84 ? -4.155 -5.313 4.029 1.00 89.81 84 ILE A C 1
ATOM 626 O O . ILE A 1 84 ? -4.223 -4.438 4.879 1.00 89.81 84 ILE A O 1
ATOM 630 N N . ALA A 1 85 ? -3.990 -5.050 2.732 1.00 91.12 85 ALA A N 1
ATOM 631 C CA . ALA A 1 85 ? -4.220 -3.760 2.097 1.00 91.12 85 ALA A CA 1
ATOM 632 C C . ALA A 1 85 ? -4.365 -3.955 0.582 1.00 91.12 85 ALA A C 1
ATOM 634 O O . ALA A 1 85 ? -3.714 -4.843 0.019 1.00 91.12 85 ALA A O 1
ATOM 635 N N . TYR A 1 86 ? -5.196 -3.149 -0.077 1.00 91.25 86 TYR A N 1
ATOM 636 C CA . TYR A 1 86 ? -5.416 -3.237 -1.523 1.00 91.25 86 TYR A CA 1
ATOM 637 C C . TYR A 1 86 ? -5.759 -1.876 -2.136 1.00 91.25 86 TYR A C 1
ATOM 639 O O . TYR A 1 86 ? -6.597 -1.158 -1.604 1.00 91.25 86 TYR A O 1
ATOM 647 N N . TRP A 1 87 ? -5.147 -1.569 -3.280 1.00 92.88 87 TRP A N 1
ATOM 648 C CA . TRP A 1 87 ? -5.492 -0.439 -4.142 1.00 92.88 87 TRP A CA 1
ATOM 649 C C . TRP A 1 87 ? -5.685 -0.972 -5.562 1.00 92.88 87 TRP A C 1
ATOM 651 O O . TRP A 1 87 ? -4.810 -1.681 -6.062 1.00 92.88 87 TRP A O 1
ATOM 661 N N . ASP A 1 88 ? -6.815 -0.644 -6.187 1.00 89.38 88 ASP A N 1
ATOM 662 C CA . ASP A 1 88 ? -7.054 -0.877 -7.619 1.00 89.38 88 ASP A CA 1
ATOM 663 C C . ASP A 1 88 ? -6.653 0.339 -8.467 1.00 89.38 88 ASP A C 1
ATOM 665 O O . ASP A 1 88 ? -6.153 0.175 -9.568 1.00 89.38 88 ASP A O 1
ATOM 669 N N . PHE A 1 89 ? -6.795 1.542 -7.903 1.00 92.75 89 PHE A N 1
ATOM 670 C CA . PHE A 1 89 ? -6.696 2.837 -8.578 1.00 92.75 89 PHE A CA 1
ATOM 671 C C . PHE A 1 89 ? -7.766 3.096 -9.644 1.00 92.75 89 PHE A C 1
ATOM 673 O O . PHE A 1 89 ? -7.693 4.120 -10.314 1.00 92.75 89 PHE A O 1
ATOM 680 N N . ASP A 1 90 ? -8.801 2.261 -9.724 1.00 87.56 90 ASP A N 1
ATOM 681 C CA . ASP A 1 90 ? -9.878 2.386 -10.714 1.00 87.56 90 ASP A CA 1
ATOM 682 C C . ASP A 1 90 ? -11.000 3.336 -10.262 1.00 87.56 90 ASP A C 1
ATOM 684 O O . ASP A 1 90 ? -11.834 3.773 -11.057 1.00 87.56 90 ASP A O 1
ATOM 688 N N . PHE A 1 91 ? -11.018 3.710 -8.978 1.00 80.81 91 PHE A N 1
ATOM 689 C CA . PHE A 1 91 ? -12.035 4.588 -8.395 1.00 80.81 91 PHE A CA 1
ATOM 690 C C . PHE A 1 91 ? -11.624 6.075 -8.423 1.00 80.81 91 PHE A C 1
ATOM 692 O O . PHE A 1 91 ? -11.480 6.727 -7.388 1.00 80.81 91 PHE A O 1
ATOM 699 N N . ALA A 1 92 ? -11.448 6.629 -9.626 1.00 77.19 92 ALA A N 1
ATOM 700 C CA . ALA A 1 92 ? -10.951 7.994 -9.860 1.00 77.19 92 ALA A CA 1
ATOM 701 C C . ALA A 1 92 ? -12.014 9.119 -9.742 1.00 77.19 92 ALA A C 1
ATOM 703 O O . ALA A 1 92 ? -11.806 10.229 -10.238 1.00 77.19 92 ALA A O 1
ATOM 704 N N . ASP A 1 93 ? -13.153 8.864 -9.083 1.00 74.69 93 ASP A N 1
ATOM 705 C CA . ASP A 1 93 ? -14.259 9.830 -8.933 1.00 74.69 93 ASP A CA 1
ATOM 706 C C . ASP A 1 93 ? -13.861 11.087 -8.137 1.00 74.69 93 ASP A C 1
ATOM 708 O O . ASP A 1 93 ? -14.403 12.176 -8.357 1.00 74.69 93 ASP A O 1
ATOM 712 N N . VAL A 1 94 ? -12.907 10.945 -7.210 1.00 75.31 94 VAL A N 1
ATOM 713 C CA . VAL A 1 94 ? -12.313 12.055 -6.457 1.00 75.31 94 VAL A CA 1
ATOM 714 C C . VAL A 1 94 ? -10.836 12.161 -6.844 1.00 75.31 94 VAL A C 1
ATOM 716 O O . VAL A 1 94 ? -10.030 11.361 -6.380 1.00 75.31 94 VAL A O 1
ATOM 719 N N . PRO A 1 95 ? -10.441 13.146 -7.669 1.00 75.00 95 PRO A N 1
ATOM 720 C CA . PRO A 1 95 ? -9.123 13.155 -8.309 1.00 75.00 95 PRO A CA 1
ATOM 721 C C . PRO A 1 95 ? -7.951 13.336 -7.336 1.00 75.00 95 PRO A C 1
ATOM 723 O O . PRO A 1 95 ? -6.830 12.967 -7.676 1.00 75.00 95 PRO A O 1
ATOM 726 N N . ASP A 1 96 ? -8.212 13.879 -6.142 1.00 76.25 96 ASP A N 1
ATOM 727 C CA . ASP A 1 96 ? -7.201 14.185 -5.123 1.00 76.25 96 ASP A CA 1
ATOM 728 C C . ASP A 1 96 ? -7.184 13.179 -3.954 1.00 76.25 96 ASP A C 1
ATOM 730 O O . ASP A 1 96 ? -6.353 13.310 -3.055 1.00 76.25 96 ASP A O 1
ATOM 734 N N . LEU A 1 97 ? -8.041 12.146 -3.977 1.00 77.00 97 LEU A N 1
ATOM 735 C CA . LEU A 1 97 ? -8.074 11.087 -2.961 1.00 77.00 97 LEU A CA 1
ATOM 736 C C . LEU A 1 97 ? -8.038 9.687 -3.585 1.00 77.00 97 LEU A C 1
ATOM 738 O O . LEU A 1 97 ? -8.602 9.433 -4.646 1.00 77.00 97 LEU A O 1
ATOM 742 N N . THR A 1 98 ? -7.410 8.748 -2.885 1.00 86.12 98 THR A N 1
ATOM 743 C CA . THR A 1 98 ? -7.575 7.312 -3.140 1.00 86.12 98 THR A CA 1
ATOM 744 C C . THR A 1 98 ? -7.765 6.603 -1.814 1.00 86.12 98 THR A C 1
ATOM 746 O O . THR A 1 98 ? -7.256 7.040 -0.779 1.00 86.12 98 THR A O 1
ATOM 749 N N . PHE A 1 99 ? -8.493 5.496 -1.848 1.00 85.38 99 PHE A N 1
ATOM 750 C CA . PHE A 1 99 ? -8.744 4.680 -0.674 1.00 85.38 99 PHE A CA 1
ATOM 751 C C . PHE A 1 99 ? -8.112 3.309 -0.851 1.00 85.38 99 PHE A C 1
ATOM 753 O O . PHE A 1 99 ? -8.047 2.762 -1.948 1.00 85.38 99 PHE A O 1
ATOM 760 N N . GLU A 1 100 ? -7.621 2.789 0.258 1.00 88.00 100 GLU A N 1
ATOM 761 C CA . GLU A 1 100 ? -7.274 1.392 0.430 1.00 88.00 100 GLU A CA 1
ATOM 762 C C . GLU A 1 100 ? -8.577 0.604 0.681 1.00 88.00 100 GLU A C 1
ATOM 764 O O . GLU A 1 100 ? -9.410 1.040 1.467 1.00 88.00 100 GLU A O 1
ATOM 769 N N . HIS A 1 101 ? -8.798 -0.532 0.022 1.00 83.75 101 HIS A N 1
ATOM 770 C CA . HIS A 1 101 ? -10.122 -1.181 -0.047 1.00 83.75 101 HIS A CA 1
ATOM 771 C C . HIS A 1 101 ? -10.420 -2.238 1.030 1.00 83.75 101 HIS A C 1
ATOM 773 O O . HIS A 1 101 ? -11.556 -2.705 1.124 1.00 83.75 101 HIS A O 1
ATOM 779 N N . VAL A 1 102 ? -9.443 -2.660 1.834 1.00 84.38 102 VAL A N 1
ATOM 780 C CA . VAL A 1 102 ? -9.640 -3.641 2.919 1.00 84.38 102 VAL A CA 1
ATOM 781 C C . VAL A 1 102 ? -10.225 -2.961 4.149 1.00 84.38 102 VAL A C 1
ATOM 783 O O . VAL A 1 102 ? -11.215 -3.438 4.700 1.00 84.38 102 VAL A O 1
ATOM 786 N N . PHE A 1 103 ? -9.647 -1.836 4.563 1.00 81.06 103 PHE A N 1
ATOM 787 C CA . PHE A 1 103 ? -10.050 -1.085 5.751 1.00 81.06 103 PHE A CA 1
ATOM 788 C C . PHE A 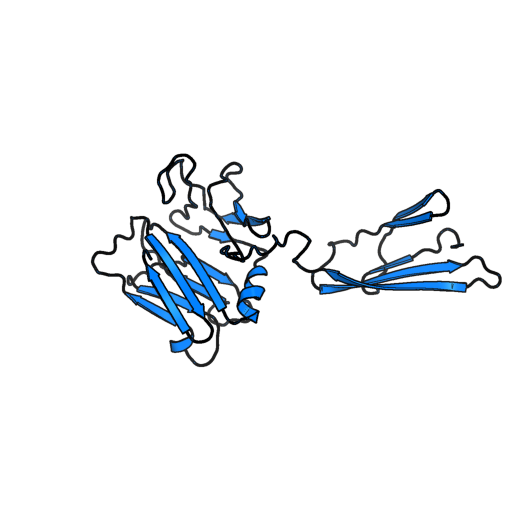1 103 ? -10.702 0.260 5.412 1.00 81.06 103 PHE A C 1
ATOM 790 O O . PHE A 1 103 ? -11.248 0.919 6.305 1.00 81.06 103 PHE A O 1
ATOM 797 N N . ASN A 1 104 ? -10.731 0.640 4.127 1.00 82.38 104 ASN A N 1
ATOM 798 C CA . ASN A 1 104 ? -11.239 1.930 3.661 1.00 82.38 104 ASN A CA 1
ATOM 799 C C . ASN A 1 104 ? -10.436 3.085 4.278 1.00 82.38 104 ASN A C 1
ATOM 801 O O . ASN A 1 104 ? -11.013 4.050 4.792 1.00 82.38 104 ASN A O 1
ATOM 805 N N . LEU A 1 105 ? -9.107 2.943 4.275 1.00 84.25 105 LEU A N 1
ATOM 806 C CA . LEU A 1 105 ? -8.182 3.964 4.761 1.00 84.25 105 LEU A CA 1
ATOM 807 C C . LEU A 1 105 ? -7.915 4.988 3.664 1.00 84.25 105 LEU A C 1
ATOM 809 O O . LEU A 1 105 ? -7.595 4.640 2.525 1.00 84.25 105 LEU A O 1
ATOM 813 N N . GLU A 1 106 ? -8.035 6.262 4.020 1.00 85.75 106 GLU A N 1
ATOM 814 C CA . GLU A 1 106 ? -7.682 7.357 3.127 1.00 85.75 106 GLU A CA 1
ATOM 815 C C . GLU A 1 106 ? -6.173 7.357 2.877 1.00 85.75 106 GLU A C 1
ATOM 817 O O . GLU A 1 106 ? -5.358 7.232 3.794 1.00 85.75 106 GLU A O 1
ATOM 822 N N . SER A 1 107 ? -5.801 7.501 1.611 1.00 88.62 107 SER A N 1
ATOM 823 C CA . SER A 1 107 ? -4.421 7.673 1.192 1.00 88.62 107 SER A CA 1
ATOM 824 C C . SER A 1 107 ? -4.260 9.066 0.581 1.00 88.62 107 SER A C 1
ATOM 826 O O . SER A 1 107 ? -4.958 9.441 -0.362 1.00 88.62 107 SER A O 1
ATOM 828 N N . VAL A 1 108 ? -3.326 9.839 1.128 1.00 89.25 108 VAL A N 1
ATOM 829 C CA . VAL A 1 108 ? -3.060 11.229 0.757 1.00 89.25 108 VAL A CA 1
ATOM 830 C C . VAL A 1 108 ? -2.113 11.266 -0.435 1.00 89.25 108 VAL A C 1
ATOM 832 O O . VAL A 1 108 ? -0.971 10.806 -0.354 1.00 89.25 108 VAL A O 1
ATOM 835 N N . MET A 1 109 ? -2.564 11.857 -1.539 1.00 91.38 109 MET A N 1
ATOM 836 C CA . MET A 1 109 ? -1.730 12.076 -2.717 1.00 91.38 109 MET A CA 1
ATOM 837 C C . MET A 1 109 ? -0.927 13.367 -2.594 1.00 91.38 109 MET A C 1
ATOM 839 O O . MET A 1 109 ? -1.449 14.433 -2.281 1.00 91.38 109 MET A O 1
ATOM 843 N N . THR A 1 110 ? 0.368 13.286 -2.887 1.00 92.25 110 THR A N 1
ATOM 844 C CA . THR A 1 110 ? 1.234 14.455 -3.068 1.00 92.25 110 THR A CA 1
ATOM 845 C C . THR A 1 110 ? 1.817 14.386 -4.463 1.00 92.25 110 THR A C 1
ATOM 847 O O . THR A 1 110 ? 2.536 13.437 -4.748 1.00 92.25 110 THR A O 1
ATOM 850 N N . ASN A 1 111 ? 1.527 15.371 -5.319 1.00 92.12 111 ASN A N 1
ATOM 851 C CA . ASN A 1 111 ? 2.036 15.460 -6.698 1.00 92.12 111 ASN A CA 1
ATOM 852 C C . ASN A 1 111 ? 1.887 14.163 -7.528 1.00 92.12 111 ASN A C 1
ATOM 854 O O . ASN A 1 111 ? 2.660 13.922 -8.452 1.00 92.12 111 ASN A O 1
ATOM 858 N N . ALA A 1 112 ? 0.919 13.327 -7.166 1.00 93.06 112 ALA A N 1
ATOM 859 C CA . ALA A 1 112 ? 0.513 12.134 -7.886 1.00 93.06 112 ALA A CA 1
ATOM 860 C C . ALA A 1 112 ? -0.886 12.382 -8.454 1.00 93.06 112 ALA A C 1
ATOM 862 O O . ALA A 1 112 ? -1.599 13.270 -7.978 1.00 93.06 112 ALA A O 1
ATOM 863 N N . LYS A 1 113 ? -1.261 11.635 -9.486 1.00 93.44 113 LYS A N 1
ATOM 864 C CA . LYS A 1 113 ? -2.592 11.725 -10.089 1.00 93.44 113 LYS A CA 1
ATOM 865 C C . LYS A 1 113 ? -2.998 10.385 -10.676 1.00 93.44 113 LYS A C 1
ATOM 867 O O . LYS A 1 113 ? -2.138 9.601 -11.073 1.00 93.44 113 LYS A O 1
ATOM 872 N N . TYR A 1 114 ? -4.295 10.178 -10.842 1.00 95.19 114 TYR A N 1
ATOM 873 C CA . TYR A 1 114 ? -4.776 9.113 -11.711 1.00 95.19 114 TYR A CA 1
ATOM 874 C C . TYR A 1 114 ? -4.342 9.354 -13.166 1.00 95.19 114 TYR A C 1
ATOM 876 O O . TYR A 1 114 ? -4.249 10.499 -13.632 1.00 95.19 114 TYR A O 1
ATOM 884 N N . THR A 1 115 ? -4.064 8.274 -13.890 1.00 95.06 115 THR A N 1
ATOM 885 C CA . THR A 1 115 ? -3.881 8.308 -15.345 1.00 95.06 115 THR A CA 1
ATOM 886 C C . THR A 1 115 ? -5.182 8.691 -16.059 1.00 95.06 115 THR A C 1
ATOM 888 O O . THR A 1 115 ? -6.245 8.802 -15.454 1.00 95.06 115 THR A O 1
ATOM 891 N N . GLU A 1 116 ? -5.118 8.881 -17.378 1.00 94.56 116 GLU A N 1
ATOM 892 C CA . GLU A 1 116 ? -6.333 8.871 -18.202 1.00 94.56 116 GLU A CA 1
ATOM 893 C C . GLU A 1 116 ? -6.945 7.455 -18.250 1.00 94.56 116 GLU A C 1
ATOM 895 O O . GLU A 1 116 ? -6.281 6.481 -17.875 1.00 94.56 116 GLU A O 1
ATOM 900 N N . ASP A 1 117 ? -8.202 7.352 -18.705 1.00 94.69 117 ASP A N 1
ATOM 901 C CA . ASP A 1 117 ? -8.876 6.065 -18.954 1.00 94.69 117 ASP A CA 1
ATOM 902 C C . ASP A 1 117 ? -8.000 5.184 -19.855 1.00 94.69 117 ASP A C 1
ATOM 904 O O . ASP A 1 117 ? -7.412 5.687 -20.821 1.00 94.69 117 ASP A O 1
ATOM 908 N N . LYS A 1 118 ? -7.938 3.879 -19.556 1.00 95.81 118 LYS A N 1
ATOM 909 C CA . LYS A 1 118 ? -7.060 2.888 -20.210 1.00 95.81 118 LYS A CA 1
ATOM 910 C C . LYS A 1 118 ? -5.571 3.076 -19.921 1.00 95.81 118 LYS A C 1
ATOM 912 O O . LYS A 1 118 ? -4.725 2.568 -20.660 1.00 95.81 118 LYS A O 1
ATOM 917 N N . GLY A 1 119 ? -5.237 3.851 -18.894 1.00 95.69 119 GLY A N 1
ATOM 918 C CA . GLY A 1 119 ? -3.860 4.094 -18.482 1.00 95.69 119 GLY A CA 1
ATOM 919 C C . GLY A 1 119 ? -3.268 2.981 -17.618 1.00 95.69 119 GLY A C 1
ATOM 920 O O . GLY A 1 119 ? -2.041 2.906 -17.521 1.00 95.69 119 GLY A O 1
ATOM 921 N N . GLY A 1 120 ? -4.108 2.133 -17.018 1.00 96.56 120 GLY A N 1
ATOM 922 C CA . GLY A 1 120 ? -3.682 1.001 -16.202 1.00 96.56 120 GLY A CA 1
ATOM 923 C C . GLY A 1 120 ? -3.125 -0.183 -17.000 1.00 96.56 120 GLY A C 1
ATOM 924 O O . GLY A 1 120 ? -2.804 -0.078 -18.190 1.00 96.56 120 GLY A O 1
ATOM 925 N N . HIS A 1 121 ? -2.904 -1.305 -16.311 1.00 96.12 121 HIS A N 1
ATOM 926 C CA . HIS A 1 121 ? -2.098 -2.410 -16.840 1.00 96.12 121 HIS A CA 1
ATOM 927 C C . HIS A 1 121 ? -2.823 -3.279 -17.879 1.00 96.12 121 HIS A C 1
ATOM 929 O O . HIS A 1 121 ? -2.172 -3.966 -18.668 1.00 96.12 121 HIS A O 1
ATOM 935 N N . THR A 1 122 ? -4.154 -3.301 -17.862 1.00 95.94 122 THR A N 1
ATOM 936 C CA . THR A 1 122 ? -4.986 -4.029 -18.830 1.00 95.94 122 THR A CA 1
ATOM 937 C C . THR A 1 122 ? -5.241 -3.203 -20.089 1.00 95.94 122 THR A C 1
ATOM 939 O O . THR A 1 122 ? -5.400 -3.771 -21.167 1.00 95.94 122 THR A O 1
ATOM 942 N N . GLY A 1 123 ? -5.256 -1.871 -19.969 1.00 95.56 123 GLY A N 1
ATOM 943 C CA . GLY A 1 123 ? -5.597 -0.950 -21.054 1.00 95.56 123 GLY A CA 1
ATOM 944 C C . GLY A 1 123 ? -7.082 -0.971 -21.445 1.00 95.56 123 GLY A C 1
ATOM 945 O O . GLY A 1 123 ? -7.453 -0.444 -22.500 1.00 95.56 123 GLY A O 1
ATOM 946 N N . GLU A 1 124 ? -7.935 -1.590 -20.629 1.00 95.69 124 GLU A N 1
ATOM 947 C CA . GLU A 1 124 ? -9.379 -1.655 -20.845 1.00 95.69 124 GLU A CA 1
ATOM 948 C C . GLU A 1 124 ? -10.087 -0.390 -20.337 1.00 95.69 124 GLU A C 1
ATOM 950 O O . GLU A 1 124 ? -9.535 0.412 -19.588 1.00 95.69 124 GLU A O 1
ATOM 955 N N . THR A 1 125 ? -11.328 -0.162 -20.774 1.00 94.75 125 THR A N 1
ATOM 956 C CA . THR A 1 125 ? -12.112 0.976 -20.263 1.00 94.75 125 THR A CA 1
ATOM 957 C C . THR A 1 125 ? -12.391 0.810 -18.770 1.00 94.75 125 THR A C 1
ATOM 959 O O . THR A 1 125 ? -12.905 -0.224 -18.350 1.00 94.75 125 THR A O 1
ATOM 962 N N . GLY A 1 126 ? -12.130 1.869 -18.009 1.00 88.88 126 GLY A N 1
ATOM 963 C CA . GLY A 1 126 ? -12.227 1.905 -16.555 1.00 88.88 126 GLY A CA 1
ATOM 964 C C . GLY A 1 126 ? -10.944 1.495 -15.836 1.00 88.88 126 GLY A C 1
ATOM 965 O O . GLY A 1 126 ? -10.959 1.494 -14.615 1.00 88.88 126 GLY A O 1
ATOM 966 N N . ASP A 1 127 ? -9.874 1.160 -16.565 1.00 92.94 127 ASP A N 1
ATOM 967 C CA . ASP A 1 127 ? -8.582 0.767 -15.995 1.00 92.94 127 ASP A CA 1
ATOM 968 C C . ASP A 1 127 ? -7.654 1.976 -15.875 1.00 92.94 127 ASP A C 1
ATOM 970 O O . ASP A 1 127 ? -7.138 2.517 -16.868 1.00 92.94 127 ASP A O 1
ATOM 974 N N . TYR A 1 128 ? -7.453 2.402 -14.639 1.00 94.75 128 TYR A N 1
ATOM 975 C CA . TYR A 1 128 ? -6.635 3.548 -14.285 1.00 94.75 128 TYR A CA 1
ATOM 976 C C . TYR A 1 128 ? -5.401 3.094 -13.498 1.00 94.75 128 TYR A C 1
ATOM 978 O O . TYR A 1 128 ? -5.280 1.969 -13.028 1.00 94.75 128 TYR A O 1
ATOM 986 N N . ALA A 1 129 ? -4.432 3.989 -13.354 1.00 95.81 129 ALA A N 1
ATOM 987 C CA . ALA A 1 129 ? -3.282 3.778 -12.488 1.00 95.81 129 ALA A CA 1
ATOM 988 C C . ALA A 1 129 ? -2.930 5.056 -11.733 1.00 95.81 129 ALA A C 1
ATOM 990 O O . ALA A 1 129 ? -3.339 6.155 -12.107 1.00 95.81 129 ALA A O 1
ATOM 991 N N . MET A 1 130 ? -2.115 4.911 -10.689 1.00 95.69 130 MET A N 1
ATOM 992 C CA . MET A 1 130 ? -1.496 6.042 -10.007 1.00 95.69 130 MET A CA 1
ATOM 993 C C . MET A 1 130 ? -0.188 6.443 -10.699 1.00 95.69 130 MET A C 1
ATOM 995 O O . MET A 1 130 ? 0.787 5.690 -10.688 1.00 95.69 130 MET A O 1
ATOM 999 N N . ASP A 1 131 ? -0.150 7.641 -11.278 1.00 94.62 131 ASP A N 1
ATOM 1000 C CA . ASP A 1 131 ? 1.036 8.233 -11.896 1.00 94.62 131 ASP A CA 1
ATOM 1001 C C . ASP A 1 131 ? 1.785 9.121 -10.886 1.00 94.62 131 ASP A C 1
ATOM 1003 O O . ASP A 1 131 ? 1.273 10.138 -10.409 1.00 94.62 131 ASP A O 1
ATOM 1007 N N . PHE A 1 132 ? 3.028 8.737 -10.580 1.00 92.88 132 PHE A N 1
ATOM 1008 C CA . PHE A 1 132 ? 3.926 9.441 -9.658 1.00 92.88 132 PHE A CA 1
ATOM 1009 C C . PHE A 1 132 ? 4.815 10.504 -10.338 1.00 92.88 132 PHE A C 1
ATOM 1011 O O . PHE A 1 132 ? 5.748 11.017 -9.718 1.00 92.88 132 PHE A O 1
ATOM 1018 N N . LEU A 1 133 ? 4.537 10.877 -11.592 1.00 87.81 133 LEU A N 1
ATOM 1019 C CA . LEU A 1 133 ? 5.159 12.001 -12.304 1.00 87.81 133 LEU A CA 1
ATOM 1020 C C . LEU A 1 133 ? 6.706 12.026 -12.195 1.00 87.81 133 LEU A C 1
ATOM 1022 O O . LEU A 1 133 ? 7.371 11.011 -11.997 1.00 87.81 133 LEU A O 1
ATOM 1026 N N . GLN A 1 134 ? 7.329 13.192 -12.404 1.00 77.44 134 GLN A N 1
ATOM 1027 C CA . GLN A 1 134 ? 8.790 13.320 -12.522 1.00 77.44 134 GLN A CA 1
ATOM 1028 C C . GLN A 1 134 ? 9.510 13.791 -11.242 1.00 77.44 134 GLN A C 1
ATOM 1030 O O . GLN A 1 134 ? 10.718 14.023 -11.277 1.00 77.44 134 GLN A O 1
ATOM 1035 N N . GLY A 1 135 ? 8.825 13.910 -10.097 1.00 74.94 135 GLY A N 1
ATOM 1036 C CA . GLY A 1 135 ? 9.506 14.220 -8.834 1.00 74.94 135 GLY A CA 1
ATOM 1037 C C . GLY A 1 135 ? 8.599 14.547 -7.651 1.00 74.94 135 GLY A C 1
ATOM 1038 O O . GLY A 1 135 ? 7.507 15.078 -7.817 1.00 74.94 135 GLY A O 1
ATOM 1039 N N . ALA A 1 136 ? 9.097 14.244 -6.447 1.00 83.50 136 ALA A N 1
ATOM 1040 C CA . ALA A 1 136 ? 8.453 14.504 -5.152 1.00 83.50 136 ALA A CA 1
ATOM 1041 C C . ALA A 1 136 ? 6.997 14.016 -5.031 1.00 83.50 136 ALA A C 1
ATOM 1043 O O . ALA A 1 136 ? 6.245 14.535 -4.207 1.00 83.50 136 ALA A O 1
ATOM 1044 N N . ALA A 1 137 ? 6.611 13.021 -5.831 1.00 92.31 137 ALA A N 1
ATOM 1045 C CA . ALA A 1 137 ? 5.291 12.435 -5.751 1.00 92.31 137 ALA A CA 1
ATOM 1046 C C . ALA A 1 137 ? 5.270 11.246 -4.799 1.00 92.31 137 ALA A C 1
ATOM 1048 O O . ALA A 1 137 ? 6.240 10.489 -4.713 1.00 92.31 137 ALA A O 1
ATOM 1049 N N . ASN A 1 138 ? 4.165 11.080 -4.090 1.00 92.62 138 ASN A N 1
ATOM 1050 C CA . ASN A 1 138 ? 3.910 9.894 -3.294 1.00 92.62 138 ASN A CA 1
ATOM 1051 C C . ASN A 1 138 ? 2.416 9.725 -3.042 1.00 92.62 138 ASN A C 1
ATOM 1053 O O . ASN A 1 138 ? 1.629 10.666 -3.172 1.00 92.62 138 ASN A O 1
ATOM 1057 N N . LEU A 1 139 ? 2.083 8.509 -2.630 1.00 93.69 139 LEU A N 1
ATOM 1058 C CA . LEU A 1 139 ? 0.837 8.189 -1.979 1.00 93.69 139 LEU A CA 1
ATOM 1059 C C . LEU A 1 139 ? 1.160 7.794 -0.538 1.00 93.69 139 LEU A C 1
ATOM 1061 O O . LEU A 1 139 ? 1.834 6.788 -0.307 1.00 93.69 139 LEU A O 1
ATOM 1065 N N . LEU A 1 140 ? 0.720 8.604 0.418 1.00 92.88 140 LEU A N 1
ATOM 1066 C CA . LEU A 1 140 ? 0.937 8.367 1.838 1.00 92.88 140 LEU A CA 1
ATOM 1067 C C . LEU A 1 140 ? -0.316 7.756 2.452 1.00 92.88 140 LEU A C 1
ATOM 1069 O O . LEU A 1 140 ? -1.387 8.340 2.366 1.00 92.88 140 LEU A O 1
ATOM 1073 N N . VAL A 1 141 ? -0.160 6.636 3.149 1.00 92.56 141 VAL A N 1
ATOM 1074 C CA . VAL A 1 141 ? -1.190 6.100 4.045 1.00 92.56 141 VAL A CA 1
ATOM 1075 C C . VAL A 1 141 ? -0.807 6.513 5.466 1.00 92.56 141 VAL A C 1
ATOM 1077 O O . VAL A 1 141 ? 0.164 5.958 5.991 1.00 92.56 141 VAL A O 1
ATOM 1080 N N . PRO A 1 142 ? -1.479 7.505 6.084 1.00 89.12 142 PRO A N 1
ATOM 1081 C CA . PRO A 1 142 ? -1.112 7.966 7.424 1.00 89.12 142 PRO A CA 1
ATOM 1082 C C . PRO A 1 142 ? -1.260 6.850 8.465 1.00 89.12 142 PRO A C 1
ATOM 1084 O O . PRO A 1 142 ? -0.364 6.634 9.281 1.00 89.12 142 PRO A O 1
ATOM 1087 N N . ASP A 1 143 ? -2.340 6.077 8.349 1.00 87.25 143 ASP A N 1
ATOM 1088 C CA . ASP A 1 143 ? -2.701 5.003 9.273 1.00 87.25 143 ASP A CA 1
ATOM 1089 C C . ASP A 1 143 ? -2.207 3.637 8.765 1.00 87.25 143 ASP A C 1
ATOM 1091 O O . ASP A 1 143 ? -2.968 2.729 8.440 1.00 87.25 143 ASP A O 1
ATOM 1095 N N . GLY A 1 144 ? -0.884 3.478 8.681 1.00 85.38 144 GLY A N 1
ATOM 1096 C CA . GLY A 1 144 ? -0.222 2.265 8.173 1.00 85.38 144 GLY A CA 1
ATOM 1097 C C . GLY A 1 144 ? -0.206 1.056 9.123 1.00 85.38 144 GLY A C 1
ATOM 1098 O O . GLY A 1 144 ? 0.589 0.133 8.925 1.00 85.38 144 GLY A O 1
ATOM 1099 N N . GLU A 1 145 ? -1.027 1.043 10.178 1.00 85.19 145 GLU A N 1
ATOM 1100 C CA . GLU A 1 145 ? -0.972 0.029 11.243 1.00 85.19 145 GLU A CA 1
ATOM 1101 C C . GLU A 1 145 ? -1.326 -1.387 10.775 1.00 85.19 145 GLU A C 1
ATOM 1103 O O . GLU A 1 145 ? -0.915 -2.357 11.412 1.00 85.19 145 GLU A O 1
ATOM 1108 N N . PHE A 1 146 ? -2.009 -1.540 9.635 1.00 85.62 146 PHE A N 1
ATOM 1109 C CA . PHE A 1 146 ? -2.277 -2.850 9.030 1.00 85.62 146 PHE A CA 1
ATOM 1110 C C . PHE A 1 146 ? -0.988 -3.652 8.766 1.00 85.62 146 PHE A C 1
ATOM 1112 O O . PHE A 1 146 ? -0.998 -4.884 8.814 1.00 85.62 146 PHE A O 1
ATOM 1119 N N . LEU A 1 147 ? 0.159 -2.983 8.578 1.00 89.88 147 LEU A N 1
ATOM 1120 C CA . LEU A 1 147 ? 1.465 -3.639 8.444 1.00 89.88 147 LEU A CA 1
ATOM 1121 C C . LEU A 1 147 ? 1.913 -4.366 9.726 1.00 89.88 147 LEU A C 1
ATOM 1123 O O . LEU A 1 147 ? 2.749 -5.272 9.655 1.00 89.88 147 LEU A O 1
ATOM 1127 N N . ASN A 1 148 ? 1.341 -4.040 10.890 1.00 87.62 148 ASN A N 1
ATOM 1128 C CA . ASN A 1 148 ? 1.608 -4.761 12.137 1.00 87.62 148 ASN A CA 1
ATOM 1129 C C . ASN A 1 148 ? 1.075 -6.201 12.101 1.00 87.62 148 ASN A C 1
ATOM 1131 O O . ASN A 1 148 ? 1.629 -7.069 12.774 1.00 87.62 148 ASN A O 1
ATOM 1135 N N . ILE A 1 149 ? 0.064 -6.489 11.272 1.00 85.44 149 ILE A N 1
ATOM 1136 C CA . ILE A 1 149 ? -0.412 -7.861 11.047 1.00 85.44 149 ILE A CA 1
ATOM 1137 C C . ILE A 1 149 ? 0.736 -8.704 10.483 1.00 85.44 149 ILE A C 1
ATOM 1139 O O . ILE A 1 149 ? 1.071 -9.753 11.027 1.00 85.44 149 ILE A O 1
ATOM 1143 N N . ALA A 1 150 ? 1.395 -8.215 9.431 1.00 87.44 150 ALA A N 1
ATOM 1144 C CA . ALA A 1 150 ? 2.530 -8.889 8.808 1.00 87.44 150 ALA A CA 1
ATOM 1145 C C . ALA A 1 150 ? 3.729 -9.051 9.757 1.00 87.44 150 ALA A C 1
ATOM 1147 O O . ALA A 1 150 ? 4.399 -10.091 9.751 1.00 87.44 150 ALA A O 1
ATOM 1148 N N . SER A 1 151 ? 4.001 -8.038 10.588 1.00 84.25 151 SER A N 1
ATOM 1149 C CA . SER A 1 151 ? 5.132 -8.071 11.522 1.00 84.25 151 SER A CA 1
ATOM 1150 C C . SER A 1 151 ? 4.974 -9.166 12.584 1.00 84.25 151 SER A C 1
ATOM 1152 O O . SER A 1 151 ? 5.951 -9.848 12.893 1.00 84.25 151 SER A O 1
ATOM 1154 N N . ALA A 1 152 ? 3.749 -9.412 13.063 1.00 85.38 152 ALA A N 1
ATOM 1155 C CA . ALA A 1 152 ? 3.454 -10.436 14.067 1.00 85.38 152 ALA A CA 1
ATOM 1156 C C . ALA A 1 152 ? 3.770 -11.867 13.594 1.00 85.38 152 ALA A C 1
ATOM 1158 O O . ALA A 1 152 ? 4.128 -12.726 14.403 1.00 85.38 152 ALA A O 1
ATOM 1159 N N . PHE A 1 153 ? 3.670 -12.127 12.288 1.00 86.81 153 PHE A N 1
ATOM 1160 C CA . PHE A 1 153 ? 3.948 -13.442 11.704 1.00 86.81 153 PHE A CA 1
ATOM 1161 C C . PHE A 1 153 ? 5.337 -13.551 11.070 1.00 86.81 153 PHE A C 1
ATOM 1163 O O . PHE A 1 153 ? 5.744 -14.656 10.703 1.00 86.81 153 PHE A O 1
ATOM 1170 N N . ASP A 1 154 ? 6.058 -12.432 10.948 1.00 88.06 154 ASP A N 1
ATOM 1171 C CA . ASP A 1 154 ? 7.286 -12.307 10.155 1.00 88.06 154 ASP A CA 1
ATOM 1172 C C . ASP A 1 154 ? 7.071 -12.759 8.696 1.00 88.06 154 ASP A C 1
ATOM 1174 O O . ASP A 1 154 ? 7.921 -13.412 8.088 1.00 88.06 154 ASP A O 1
ATOM 1178 N N . LYS A 1 155 ? 5.895 -12.448 8.133 1.00 91.94 155 LYS A N 1
ATOM 1179 C CA . LYS A 1 155 ? 5.510 -12.815 6.764 1.00 91.94 155 LYS A CA 1
ATOM 1180 C C . LYS A 1 155 ? 4.775 -11.678 6.077 1.00 91.94 155 LYS A C 1
ATOM 1182 O O . LYS A 1 155 ? 3.870 -11.090 6.656 1.00 91.94 155 LYS A O 1
ATOM 1187 N N . ILE A 1 156 ? 5.133 -11.412 4.828 1.00 94.62 156 ILE A N 1
ATOM 1188 C CA . ILE A 1 156 ? 4.431 -10.457 3.974 1.00 94.62 156 ILE A CA 1
ATOM 1189 C C . ILE A 1 156 ? 4.721 -10.752 2.510 1.00 94.62 156 ILE A C 1
ATOM 1191 O O . ILE A 1 156 ? 5.858 -11.050 2.141 1.00 94.62 156 ILE A O 1
ATOM 1195 N N . THR A 1 157 ? 3.692 -10.616 1.685 1.00 96.12 157 THR A N 1
ATOM 1196 C CA . THR A 1 157 ? 3.823 -10.565 0.233 1.00 96.12 157 THR A CA 1
ATOM 1197 C C . THR A 1 157 ? 3.312 -9.213 -0.235 1.00 96.12 157 THR A C 1
ATOM 1199 O O . THR A 1 157 ? 2.218 -8.810 0.151 1.00 96.12 157 THR A O 1
ATOM 1202 N N . VAL A 1 158 ? 4.095 -8.519 -1.058 1.00 97.50 158 VAL A N 1
ATOM 1203 C CA . VAL A 1 158 ? 3.661 -7.307 -1.762 1.00 97.50 158 VAL A CA 1
ATOM 1204 C C . VAL A 1 158 ? 3.625 -7.627 -3.246 1.00 97.50 158 VAL A C 1
ATOM 1206 O O . VAL A 1 158 ? 4.625 -8.079 -3.801 1.00 97.50 158 VAL A O 1
ATOM 1209 N N . SER A 1 159 ? 2.473 -7.418 -3.871 1.00 97.31 159 SER A N 1
ATOM 1210 C CA . SER A 1 159 ? 2.256 -7.642 -5.295 1.00 97.31 159 SER A CA 1
ATOM 1211 C C . SER A 1 159 ? 1.766 -6.347 -5.927 1.00 97.31 159 SER A C 1
ATOM 1213 O O . SER A 1 159 ? 0.865 -5.715 -5.380 1.00 97.31 159 SER A O 1
ATOM 1215 N N . LEU A 1 160 ? 2.384 -5.933 -7.032 1.00 97.94 160 LEU A N 1
ATOM 1216 C CA . LEU A 1 160 ? 2.007 -4.716 -7.745 1.00 97.94 160 LEU A CA 1
ATOM 1217 C C . LEU A 1 160 ? 2.304 -4.824 -9.240 1.00 97.94 160 LEU A C 1
ATOM 1219 O O . LEU A 1 160 ? 3.248 -5.500 -9.646 1.00 97.94 160 LEU A O 1
ATOM 1223 N N . TRP A 1 161 ? 1.529 -4.100 -10.039 1.00 98.31 161 TRP A N 1
ATOM 1224 C CA . TRP A 1 161 ? 1.891 -3.761 -11.410 1.00 98.31 161 TRP A CA 1
ATOM 1225 C C . TRP A 1 161 ? 2.655 -2.442 -11.416 1.00 98.31 161 TRP A C 1
ATOM 1227 O O . TRP A 1 161 ? 2.273 -1.501 -10.720 1.00 98.31 161 TRP A O 1
ATOM 1237 N N . GLN A 1 162 ? 3.737 -2.361 -12.189 1.00 97.50 162 GLN A N 1
ATOM 1238 C CA . GLN A 1 162 ? 4.484 -1.118 -12.351 1.00 97.50 162 GLN A CA 1
ATOM 1239 C C . GLN A 1 162 ? 4.992 -0.954 -13.781 1.00 97.50 162 GLN A C 1
ATOM 1241 O O . GLN A 1 162 ? 5.503 -1.896 -14.387 1.00 97.50 162 GLN A O 1
ATOM 1246 N N . LYS A 1 163 ? 4.894 0.283 -14.266 1.00 96.25 163 LYS A N 1
ATOM 1247 C CA . LYS A 1 163 ? 5.492 0.785 -15.498 1.00 96.25 163 LYS A CA 1
ATOM 1248 C C . LYS A 1 163 ? 6.316 2.026 -15.173 1.00 96.25 163 LYS A C 1
ATOM 1250 O O . LYS A 1 163 ? 5.859 2.901 -14.439 1.00 96.25 163 LYS A O 1
ATOM 1255 N N . ASN A 1 164 ? 7.518 2.130 -15.733 1.00 94.12 164 ASN A N 1
ATOM 1256 C CA . ASN A 1 164 ? 8.419 3.248 -15.471 1.00 94.12 164 ASN A CA 1
ATOM 1257 C C . ASN A 1 164 ? 8.480 4.205 -16.659 1.00 94.12 164 ASN A C 1
ATOM 1259 O O . ASN A 1 164 ? 8.662 3.800 -17.802 1.00 94.12 164 ASN A O 1
ATOM 1263 N N . HIS A 1 165 ? 8.454 5.508 -16.383 1.00 91.56 165 HIS A N 1
ATOM 1264 C CA . HIS A 1 165 ? 8.823 6.522 -17.379 1.00 91.56 165 HIS A CA 1
ATOM 1265 C C . HIS A 1 165 ? 10.339 6.705 -17.486 1.00 91.56 165 HIS A C 1
ATOM 1267 O O . HIS A 1 165 ? 10.873 7.008 -18.549 1.00 91.56 165 HIS A O 1
ATOM 1273 N N . THR A 1 166 ? 11.028 6.563 -16.354 1.00 89.81 166 THR A N 1
ATOM 1274 C CA . THR A 1 166 ? 12.480 6.691 -16.194 1.00 89.81 166 THR A CA 1
ATOM 1275 C C . THR A 1 166 ? 12.918 5.851 -14.992 1.00 89.81 166 THR A C 1
ATOM 1277 O O . THR A 1 166 ? 12.077 5.319 -14.268 1.00 89.81 166 THR A O 1
ATOM 1280 N N . THR A 1 167 ? 14.224 5.766 -14.739 1.00 88.81 167 THR A N 1
ATOM 1281 C CA . THR A 1 167 ? 14.781 5.028 -13.596 1.00 88.81 167 THR A CA 1
ATOM 1282 C C . THR A 1 167 ? 15.421 5.980 -12.581 1.00 88.81 167 THR A C 1
ATOM 1284 O O . THR A 1 167 ? 16.651 6.084 -12.517 1.00 88.81 167 THR A O 1
ATOM 1287 N N . PRO A 1 168 ? 14.625 6.733 -11.801 1.00 85.06 168 PRO A N 1
ATOM 1288 C CA . PRO A 1 168 ? 15.167 7.516 -10.707 1.00 85.06 168 PRO A CA 1
ATOM 1289 C C . PRO A 1 168 ? 15.576 6.601 -9.549 1.00 85.06 168 PRO A C 1
ATOM 1291 O O . PRO A 1 168 ? 15.074 5.493 -9.372 1.00 85.06 168 PRO A O 1
ATOM 1294 N N . ASN A 1 169 ? 16.450 7.114 -8.690 1.00 91.19 169 ASN A N 1
ATOM 1295 C CA . ASN A 1 169 ? 16.773 6.496 -7.409 1.00 91.19 169 ASN A CA 1
ATOM 1296 C C . ASN A 1 169 ? 15.615 6.710 -6.413 1.00 91.19 169 ASN A C 1
ATOM 1298 O O . ASN A 1 169 ? 15.724 7.523 -5.496 1.00 91.19 169 ASN A O 1
ATOM 1302 N N . SER A 1 170 ? 14.499 6.005 -6.620 1.00 91.75 170 SER A N 1
ATOM 1303 C CA . SER A 1 170 ? 13.269 6.103 -5.821 1.00 91.75 170 SER A CA 1
ATOM 1304 C C . SER A 1 170 ? 12.763 4.732 -5.370 1.00 91.75 170 SER A C 1
ATOM 1306 O O . SER A 1 170 ? 13.267 3.700 -5.811 1.00 91.75 170 SER A O 1
ATOM 1308 N N . SER A 1 171 ? 11.792 4.721 -4.458 1.00 94.88 171 SER A N 1
ATOM 1309 C CA . SER A 1 171 ? 11.142 3.501 -3.964 1.00 94.88 171 SER A CA 1
ATOM 1310 C C . SER A 1 171 ? 9.816 3.287 -4.677 1.00 94.88 171 SER A C 1
ATOM 1312 O O . SER A 1 171 ? 9.072 4.243 -4.866 1.00 94.88 171 SER A O 1
ATOM 1314 N N . SER A 1 172 ? 9.514 2.034 -5.000 1.00 96.38 172 SER A N 1
ATOM 1315 C CA . SER A 1 172 ? 8.206 1.618 -5.520 1.00 96.38 172 SER A CA 1
ATOM 1316 C C . SER A 1 172 ? 7.171 1.498 -4.406 1.00 96.38 172 SER A C 1
ATOM 1318 O O . SER A 1 172 ? 6.019 1.872 -4.568 1.00 96.38 172 SER A O 1
ATOM 1320 N N . PHE A 1 173 ? 7.605 1.020 -3.238 1.00 96.75 173 PHE A N 1
ATOM 1321 C CA . PHE A 1 173 ? 6.836 1.084 -2.001 1.00 96.75 173 PHE A CA 1
ATOM 1322 C C . PHE A 1 173 ? 7.770 1.275 -0.808 1.00 96.75 173 PHE A C 1
ATOM 1324 O O . PHE A 1 173 ? 8.950 0.900 -0.848 1.00 96.75 173 PHE A O 1
ATOM 1331 N N . TRP A 1 174 ? 7.222 1.830 0.272 1.00 96.00 174 TRP A N 1
ATOM 1332 C CA . TRP A 1 174 ? 7.925 2.040 1.532 1.00 96.00 174 TRP A CA 1
ATOM 1333 C C . TRP A 1 174 ? 6.989 1.798 2.721 1.00 96.00 174 TRP A C 1
ATOM 1335 O O . TRP A 1 174 ? 6.153 2.631 3.054 1.00 96.00 174 TRP A O 1
ATOM 1345 N N . GLY A 1 175 ? 7.170 0.673 3.408 1.00 95.50 175 GLY A N 1
ATOM 1346 C CA . GLY A 1 175 ? 6.599 0.428 4.726 1.00 95.50 175 GLY A CA 1
ATOM 1347 C C . GLY A 1 175 ? 7.462 1.079 5.801 1.00 95.50 175 GLY A C 1
ATOM 1348 O O . GLY A 1 175 ? 8.562 0.606 6.115 1.00 95.50 175 GLY A O 1
ATOM 1349 N N . TYR A 1 176 ? 6.961 2.183 6.348 1.00 93.50 176 TYR A N 1
ATOM 1350 C CA . TYR A 1 176 ? 7.624 2.954 7.391 1.00 93.50 176 TYR A CA 1
ATOM 1351 C C . TYR A 1 176 ? 7.544 2.229 8.740 1.00 93.50 176 TYR A C 1
ATOM 1353 O O . TYR A 1 176 ? 6.477 1.810 9.175 1.00 93.50 176 TYR A O 1
ATOM 1361 N N . SER A 1 177 ? 8.684 2.074 9.411 1.00 91.44 177 SER A N 1
ATOM 1362 C CA . SER A 1 177 ? 8.774 1.474 10.742 1.00 91.44 177 SER A CA 1
ATOM 1363 C C . SER A 1 177 ? 9.696 2.333 11.612 1.00 91.44 177 SER A C 1
ATOM 1365 O O . SER A 1 177 ? 10.918 2.275 11.432 1.00 91.44 177 SER A O 1
ATOM 1367 N N . PRO A 1 178 ? 9.152 3.115 12.565 1.00 89.88 178 PRO A N 1
ATOM 1368 C CA . PRO A 1 178 ? 9.936 4.007 13.425 1.00 89.88 178 PRO A CA 1
ATOM 1369 C C . PRO A 1 178 ? 11.066 3.308 14.193 1.00 89.88 178 PRO A C 1
ATOM 1371 O O . PRO A 1 178 ? 12.094 3.910 14.485 1.00 89.88 178 PRO A O 1
ATOM 1374 N N . SER A 1 179 ? 10.887 2.026 14.519 1.00 86.88 179 SER A N 1
ATOM 1375 C CA . SER A 1 179 ? 11.867 1.218 15.250 1.00 86.88 179 SER A CA 1
ATOM 1376 C C . SER A 1 179 ? 12.979 0.643 14.364 1.00 86.88 179 SER A C 1
ATOM 1378 O O . SER A 1 179 ? 13.883 -0.019 14.874 1.00 86.88 179 SER A O 1
ATOM 1380 N N . SER A 1 180 ? 12.909 0.834 13.045 1.00 88.31 180 SER A N 1
ATOM 1381 C CA . SER A 1 180 ? 13.841 0.241 12.085 1.00 88.31 180 SER A CA 1
ATOM 1382 C C . SER A 1 180 ? 14.989 1.187 11.724 1.00 88.31 180 SER A C 1
ATOM 1384 O O . SER A 1 180 ? 14.821 2.396 11.583 1.00 88.31 180 SER A O 1
ATOM 1386 N N . ASN A 1 181 ? 16.179 0.620 11.516 1.00 83.31 181 ASN A N 1
ATOM 1387 C CA . ASN A 1 181 ? 17.345 1.358 11.024 1.00 83.31 181 ASN A CA 1
ATOM 1388 C C . ASN A 1 181 ? 17.191 1.755 9.540 1.00 83.31 181 ASN A C 1
ATOM 1390 O O . ASN A 1 181 ? 16.252 1.343 8.861 1.00 83.31 181 ASN A O 1
ATOM 1394 N N . GLY A 1 182 ? 18.152 2.524 9.010 1.00 81.62 182 GLY A N 1
ATOM 1395 C CA . GLY A 1 182 ? 18.201 2.860 7.581 1.00 81.62 182 GLY A CA 1
ATOM 1396 C C . GLY A 1 182 ? 17.041 3.754 7.146 1.00 81.62 182 GLY A C 1
ATOM 1397 O O . GLY A 1 182 ? 16.330 3.414 6.208 1.00 81.62 182 GLY A O 1
ATOM 1398 N N . SER A 1 183 ? 16.852 4.871 7.855 1.00 88.81 183 SER A N 1
ATOM 1399 C CA . SER A 1 183 ? 15.765 5.834 7.626 1.00 88.81 183 SER A CA 1
ATOM 1400 C C . SER A 1 183 ? 14.364 5.269 7.879 1.00 88.81 183 SER A C 1
ATOM 1402 O O . SER A 1 183 ? 13.445 5.578 7.132 1.00 88.81 183 SER A O 1
ATOM 1404 N N . PHE A 1 184 ? 14.187 4.476 8.945 1.00 91.12 184 PHE A N 1
ATOM 1405 C CA . PHE A 1 184 ? 12.881 3.920 9.346 1.00 91.12 184 PHE A CA 1
ATOM 1406 C C . PHE A 1 184 ? 12.306 2.924 8.335 1.00 91.12 184 PHE A C 1
ATOM 1408 O O . PHE A 1 184 ? 11.103 2.870 8.069 1.00 91.12 184 PHE A O 1
ATOM 1415 N N . ARG A 1 185 ? 13.189 2.133 7.728 1.00 91.62 185 ARG A N 1
ATOM 1416 C CA . ARG A 1 185 ? 12.829 1.194 6.675 1.00 91.62 185 ARG A CA 1
ATOM 1417 C C . ARG A 1 185 ? 12.366 -0.136 7.259 1.00 91.62 185 ARG A C 1
ATOM 1419 O O . ARG A 1 185 ? 13.191 -0.991 7.579 1.00 91.62 185 ARG A O 1
ATOM 1426 N N . GLY A 1 186 ? 11.050 -0.307 7.365 1.00 93.12 186 GLY A N 1
ATOM 1427 C CA . GLY A 1 186 ? 10.420 -1.574 7.741 1.00 93.12 186 GLY A CA 1
ATOM 1428 C C . GLY A 1 186 ? 10.435 -2.580 6.593 1.00 93.12 186 GLY A C 1
ATOM 1429 O O . GLY A 1 186 ? 10.913 -3.701 6.741 1.00 93.12 186 GLY A O 1
ATOM 1430 N N . ILE A 1 187 ? 9.956 -2.161 5.426 1.00 94.88 187 ILE A N 1
ATOM 1431 C CA . ILE A 1 187 ? 9.952 -2.945 4.188 1.00 94.88 187 ILE A CA 1
ATOM 1432 C C . ILE A 1 187 ? 9.988 -1.982 2.998 1.00 94.88 187 ILE A C 1
ATOM 1434 O O . ILE A 1 187 ? 9.333 -0.950 3.029 1.00 94.88 187 ILE A O 1
ATOM 1438 N N . GLN A 1 188 ? 10.784 -2.251 1.970 1.00 96.69 188 GLN A N 1
ATOM 1439 C CA . GLN A 1 188 ? 10.956 -1.335 0.840 1.00 96.69 188 GLN A CA 1
ATOM 1440 C C . GLN A 1 188 ? 11.373 -2.115 -0.406 1.00 96.69 188 GLN A C 1
ATOM 1442 O O . GLN A 1 188 ? 12.142 -3.072 -0.303 1.00 96.69 188 GLN A O 1
ATOM 1447 N N . ALA A 1 189 ? 10.920 -1.675 -1.578 1.00 97.69 189 ALA A N 1
ATOM 1448 C CA . ALA A 1 189 ? 11.490 -2.120 -2.841 1.00 97.69 189 ALA A CA 1
ATOM 1449 C C . ALA A 1 189 ? 11.859 -0.964 -3.768 1.00 97.69 189 ALA A C 1
ATOM 1451 O O . ALA A 1 189 ? 11.253 0.109 -3.746 1.00 97.69 189 ALA A O 1
ATOM 1452 N N . HIS A 1 190 ? 12.853 -1.238 -4.607 1.00 97.12 190 HIS A N 1
ATOM 1453 C CA . HIS A 1 190 ? 13.262 -0.403 -5.730 1.00 97.12 190 HIS A CA 1
ATOM 1454 C C . HIS A 1 190 ? 13.033 -1.185 -7.021 1.00 97.12 190 HIS A C 1
ATOM 1456 O O . HIS A 1 190 ? 13.601 -2.268 -7.155 1.00 97.12 190 HIS A O 1
ATOM 1462 N N . ILE A 1 191 ? 12.249 -0.646 -7.959 1.00 96.88 191 ILE A N 1
ATOM 1463 C CA . ILE A 1 191 ? 11.955 -1.284 -9.251 1.00 96.88 191 ILE A CA 1
ATOM 1464 C C . ILE A 1 191 ? 12.235 -0.299 -10.396 1.00 96.88 191 ILE A C 1
ATOM 1466 O O . ILE A 1 191 ? 11.372 0.493 -10.769 1.00 96.88 191 ILE A O 1
ATOM 1470 N N . PRO A 1 192 ? 13.439 -0.333 -10.975 1.00 95.81 192 PRO A N 1
ATOM 1471 C CA . PRO A 1 192 ? 14.687 -0.710 -10.331 1.00 95.81 192 PRO A CA 1
ATOM 1472 C C . PRO A 1 192 ? 15.336 0.514 -9.662 1.00 95.81 192 PRO A C 1
ATOM 1474 O O . PRO A 1 192 ? 14.832 1.635 -9.704 1.00 95.81 192 PRO A O 1
ATOM 1477 N N . TRP A 1 193 ? 16.504 0.312 -9.060 1.00 95.31 193 TRP A N 1
ATOM 1478 C CA . TRP A 1 193 ? 17.417 1.403 -8.718 1.00 95.31 193 TRP A CA 1
ATOM 1479 C C . TRP A 1 193 ? 18.214 1.870 -9.947 1.00 95.31 193 TRP A C 1
ATOM 1481 O O . TRP A 1 193 ? 18.254 1.180 -10.965 1.00 95.31 193 TRP A O 1
ATOM 1491 N N . GLY A 1 194 ? 18.923 3.001 -9.860 1.00 92.50 194 GLY A N 1
ATOM 1492 C CA . GLY A 1 194 ? 19.671 3.597 -10.981 1.00 92.50 194 GLY A CA 1
ATOM 1493 C C . GLY A 1 194 ? 20.778 2.726 -11.597 1.00 92.50 194 GLY A C 1
ATOM 1494 O O . GLY A 1 194 ? 21.325 3.074 -12.637 1.00 92.50 194 GLY A O 1
ATOM 1495 N N . ASN A 1 195 ? 21.112 1.588 -10.985 1.00 93.31 195 ASN A N 1
ATOM 1496 C CA . ASN A 1 195 ? 22.012 0.564 -11.527 1.00 93.31 195 ASN A CA 1
ATOM 1497 C C . ASN A 1 195 ? 21.269 -0.657 -12.111 1.00 93.31 195 ASN A C 1
ATOM 1499 O O . ASN A 1 195 ? 21.878 -1.714 -12.272 1.00 93.31 195 ASN A O 1
ATOM 1503 N N . LEU A 1 196 ? 19.967 -0.521 -12.387 1.00 93.06 196 LEU A N 1
ATOM 1504 C CA . LEU A 1 196 ? 19.080 -1.542 -12.959 1.00 93.06 196 LEU A CA 1
ATOM 1505 C C . LEU A 1 196 ? 18.914 -2.805 -12.097 1.00 93.06 196 LEU A C 1
ATOM 1507 O O . LEU A 1 196 ? 18.469 -3.846 -12.574 1.00 93.06 196 LEU A O 1
ATOM 1511 N N . GLN A 1 197 ? 19.261 -2.718 -10.812 1.00 95.44 197 GLN A N 1
ATOM 1512 C CA . GLN A 1 197 ? 18.974 -3.765 -9.839 1.00 95.44 197 GLN A CA 1
ATOM 1513 C C . GLN A 1 197 ? 17.612 -3.520 -9.204 1.00 95.44 197 GLN A C 1
ATOM 1515 O O . GLN A 1 197 ? 17.332 -2.413 -8.734 1.00 95.44 197 GLN A O 1
ATOM 1520 N N . ILE A 1 198 ? 16.806 -4.572 -9.117 1.00 97.44 198 ILE A N 1
ATOM 1521 C CA . ILE A 1 198 ? 15.630 -4.590 -8.255 1.00 97.44 198 ILE A CA 1
ATOM 1522 C C . ILE A 1 198 ? 16.108 -4.959 -6.856 1.00 97.44 198 ILE A C 1
ATOM 1524 O O . ILE A 1 198 ? 16.801 -5.962 -6.678 1.00 97.44 198 ILE A O 1
ATOM 1528 N N . TYR A 1 199 ? 15.762 -4.151 -5.860 1.00 96.88 199 TYR A N 1
ATOM 1529 C CA . TYR A 1 199 ? 16.130 -4.399 -4.466 1.00 96.88 199 TYR A CA 1
ATOM 1530 C C . TYR A 1 199 ? 14.890 -4.673 -3.635 1.00 96.88 199 TYR A C 1
ATOM 1532 O O . TYR A 1 199 ? 13.879 -3.998 -3.805 1.00 96.88 199 TYR A O 1
ATOM 1540 N N . PHE A 1 200 ? 15.006 -5.613 -2.697 1.00 97.00 200 PHE A N 1
ATOM 1541 C CA . PHE A 1 200 ? 13.989 -5.861 -1.685 1.00 97.00 200 PHE A CA 1
ATOM 1542 C C . PHE A 1 200 ? 14.592 -5.815 -0.284 1.00 97.00 200 PHE A C 1
ATOM 1544 O O . PHE A 1 200 ? 15.311 -6.721 0.154 1.00 97.00 200 PHE A O 1
ATOM 1551 N N . ASP A 1 201 ? 14.265 -4.753 0.434 1.00 94.62 201 ASP A N 1
ATOM 1552 C CA . ASP A 1 201 ? 14.753 -4.422 1.760 1.00 94.62 201 ASP A CA 1
ATOM 1553 C C . ASP A 1 201 ? 13.694 -4.703 2.824 1.00 94.62 201 ASP A C 1
ATOM 1555 O O . ASP A 1 201 ? 12.522 -4.390 2.649 1.00 94.62 201 ASP A O 1
ATOM 1559 N N . THR A 1 202 ? 14.106 -5.275 3.951 1.00 92.69 202 THR A N 1
ATOM 1560 C CA . THR A 1 202 ? 13.260 -5.453 5.137 1.00 92.69 202 THR A CA 1
ATOM 1561 C C . THR A 1 202 ? 14.064 -5.163 6.396 1.00 92.69 202 THR A C 1
ATOM 1563 O O . THR A 1 202 ? 15.267 -5.434 6.451 1.00 92.69 202 THR A O 1
ATOM 1566 N N . ALA A 1 203 ? 13.392 -4.670 7.430 1.00 87.19 203 ALA A N 1
ATOM 1567 C CA . ALA A 1 203 ? 13.917 -4.629 8.780 1.00 87.19 203 ALA A CA 1
ATOM 1568 C C . ALA A 1 203 ? 14.224 -6.046 9.282 1.00 87.19 203 ALA A C 1
ATOM 1570 O O . ALA A 1 203 ? 13.716 -7.048 8.772 1.00 87.19 203 ALA A O 1
ATOM 1571 N N . GLY A 1 204 ? 15.098 -6.130 10.280 1.00 78.75 204 GLY A N 1
ATOM 1572 C CA . GLY A 1 204 ? 15.544 -7.396 10.846 1.00 78.75 204 GLY A CA 1
ATOM 1573 C C . GLY A 1 204 ? 16.946 -7.295 11.431 1.00 78.75 204 GLY A C 1
ATOM 1574 O O . GLY A 1 204 ? 17.607 -6.260 11.336 1.00 78.75 204 GLY A O 1
ATOM 1575 N N . CYS A 1 205 ? 17.405 -8.375 12.050 1.00 69.44 205 CYS A N 1
ATOM 1576 C CA . CYS A 1 205 ? 18.729 -8.454 12.658 1.00 69.44 205 CYS A CA 1
ATOM 1577 C C . CYS A 1 205 ? 19.788 -9.025 11.700 1.00 69.44 205 CYS A C 1
ATOM 1579 O O . CYS A 1 205 ? 19.498 -9.457 10.583 1.00 69.44 205 CYS A O 1
ATOM 1581 N N . CYS A 1 206 ? 21.008 -9.139 12.234 1.00 66.62 206 CYS A N 1
ATOM 1582 C CA . CYS A 1 206 ? 21.968 -10.182 11.870 1.00 66.62 206 CYS A CA 1
ATOM 1583 C C . CYS A 1 206 ? 22.753 -9.993 10.554 1.00 66.62 206 CYS A C 1
ATOM 1585 O O . CYS A 1 206 ? 23.668 -10.770 10.291 1.00 66.62 206 CYS A O 1
ATOM 1587 N N . GLY A 1 207 ? 22.508 -8.913 9.802 1.00 67.75 207 GLY A N 1
ATOM 1588 C CA . GLY A 1 207 ? 23.426 -8.401 8.777 1.00 67.75 207 GLY A CA 1
ATOM 1589 C C . GLY A 1 207 ? 22.746 -7.904 7.500 1.00 67.75 207 GLY A C 1
ATOM 1590 O O . GLY A 1 207 ? 21.570 -8.148 7.256 1.00 67.75 207 GLY A O 1
ATOM 1591 N N . ALA A 1 208 ? 23.511 -7.225 6.641 1.00 68.69 208 ALA A N 1
ATOM 1592 C CA . ALA A 1 208 ? 22.997 -6.685 5.378 1.00 68.69 208 ALA A CA 1
ATOM 1593 C C . ALA A 1 208 ? 22.461 -7.775 4.426 1.00 68.69 208 ALA A C 1
ATOM 1595 O O . ALA A 1 208 ? 21.510 -7.529 3.691 1.00 68.69 208 ALA A O 1
ATOM 1596 N N . ALA A 1 209 ? 23.034 -8.985 4.477 1.00 67.44 209 ALA A N 1
ATOM 1597 C CA . ALA A 1 209 ? 22.660 -10.106 3.611 1.00 67.44 209 ALA A CA 1
ATOM 1598 C C . ALA A 1 209 ? 21.281 -10.715 3.930 1.00 67.44 209 ALA A C 1
ATOM 1600 O O . ALA A 1 209 ? 20.688 -11.356 3.072 1.00 67.44 209 ALA A O 1
ATOM 1601 N N . THR A 1 210 ? 20.761 -10.524 5.147 1.00 74.62 210 THR A N 1
ATOM 1602 C CA . THR A 1 210 ? 19.403 -10.957 5.528 1.00 74.62 210 THR A CA 1
ATOM 1603 C C . THR A 1 210 ? 18.384 -9.826 5.384 1.00 74.62 210 THR A C 1
ATOM 1605 O O . THR A 1 210 ? 17.192 -10.077 5.219 1.00 74.62 210 THR A O 1
ATOM 1608 N N . GLN A 1 211 ? 18.847 -8.574 5.416 1.00 87.25 211 GLN A N 1
ATOM 1609 C CA . GLN A 1 211 ? 18.003 -7.386 5.285 1.00 87.25 211 GLN A CA 1
ATOM 1610 C C . GLN A 1 211 ? 17.692 -7.046 3.823 1.00 87.25 211 GLN A C 1
ATOM 1612 O O . GLN A 1 211 ? 16.578 -6.616 3.529 1.00 87.25 211 GLN A O 1
ATOM 1617 N N . ARG A 1 212 ? 18.622 -7.287 2.891 1.00 92.62 212 ARG A N 1
ATOM 1618 C CA . ARG A 1 212 ? 18.473 -6.962 1.466 1.00 92.62 212 ARG A CA 1
ATOM 1619 C C . ARG A 1 212 ? 18.755 -8.171 0.583 1.00 92.62 212 ARG A C 1
ATOM 1621 O O . ARG A 1 212 ? 19.794 -8.806 0.724 1.00 92.62 212 ARG A O 1
ATOM 1628 N N . ILE A 1 213 ? 17.876 -8.403 -0.387 1.00 94.62 213 ILE A N 1
ATOM 1629 C CA . ILE A 1 213 ? 18.186 -9.196 -1.584 1.00 94.62 213 ILE A CA 1
ATOM 1630 C C . ILE A 1 213 ? 18.097 -8.301 -2.820 1.00 94.62 213 ILE A C 1
ATOM 1632 O O . ILE A 1 213 ? 17.452 -7.248 -2.781 1.00 94.62 213 ILE A O 1
ATOM 1636 N N . ASN A 1 214 ? 18.754 -8.707 -3.903 1.00 95.31 214 ASN A N 1
ATOM 1637 C CA . ASN A 1 214 ? 18.680 -8.018 -5.182 1.00 95.31 214 ASN A CA 1
ATOM 1638 C C . ASN A 1 214 ? 18.550 -9.001 -6.340 1.00 95.31 214 ASN A C 1
ATOM 1640 O O . ASN A 1 214 ? 19.064 -10.116 -6.276 1.00 95.31 214 ASN A O 1
ATOM 1644 N N . LEU A 1 215 ? 17.885 -8.545 -7.393 1.00 94.31 215 LEU A N 1
ATOM 1645 C CA . LEU A 1 215 ? 17.702 -9.261 -8.643 1.00 94.31 215 LEU A CA 1
ATOM 1646 C C . LEU A 1 215 ? 18.142 -8.336 -9.790 1.00 94.31 215 LEU A C 1
ATOM 1648 O O . LEU A 1 215 ? 17.554 -7.261 -9.946 1.00 94.31 215 LEU A O 1
ATOM 1652 N N . PRO A 1 216 ? 19.169 -8.698 -10.583 1.00 92.81 216 PRO A N 1
ATOM 1653 C CA . PRO A 1 216 ? 19.375 -8.052 -11.871 1.00 92.81 216 PRO A CA 1
ATOM 1654 C C . PRO A 1 216 ? 18.183 -8.377 -12.771 1.00 92.81 216 PRO A C 1
ATOM 1656 O O . PRO A 1 216 ? 17.861 -9.553 -12.946 1.00 92.81 216 PRO A O 1
ATOM 1659 N N . ALA A 1 217 ? 17.556 -7.361 -13.359 1.00 87.00 217 ALA A N 1
ATOM 1660 C CA . ALA A 1 217 ? 16.647 -7.617 -14.467 1.00 87.00 217 ALA A CA 1
ATOM 1661 C C . ALA A 1 217 ? 17.430 -8.157 -15.672 1.00 87.00 217 ALA A C 1
ATOM 1663 O O . ALA A 1 217 ? 18.640 -7.926 -15.804 1.00 87.00 217 ALA A O 1
ATOM 1664 N N . SER A 1 218 ? 16.746 -8.904 -16.533 1.00 88.38 218 SER A N 1
ATOM 1665 C CA . SER A 1 218 ? 17.336 -9.399 -17.768 1.00 88.38 218 SER A CA 1
ATOM 1666 C C . SER A 1 218 ? 17.656 -8.237 -18.719 1.00 88.38 218 SER A C 1
ATOM 1668 O O . SER A 1 218 ? 17.150 -7.123 -18.576 1.00 88.38 218 SER A O 1
ATOM 1670 N N . ALA A 1 219 ? 18.558 -8.466 -19.674 1.00 88.31 219 ALA A N 1
ATOM 1671 C CA . ALA A 1 219 ? 19.002 -7.411 -20.591 1.00 88.31 219 ALA A CA 1
ATOM 1672 C C . ALA A 1 219 ? 17.889 -6.921 -21.539 1.00 88.31 219 ALA A C 1
ATOM 1674 O O . ALA A 1 219 ? 18.003 -5.841 -22.106 1.00 88.31 219 ALA A O 1
ATOM 1675 N N . ASP A 1 220 ? 16.854 -7.736 -21.707 1.00 91.00 220 ASP A N 1
ATOM 1676 C CA . ASP A 1 220 ? 15.641 -7.542 -22.499 1.00 91.00 220 ASP A CA 1
ATOM 1677 C C . ASP A 1 220 ? 14.441 -7.066 -21.662 1.00 91.00 220 ASP A C 1
ATOM 1679 O O . ASP A 1 220 ? 13.327 -7.009 -22.171 1.00 91.00 220 ASP A O 1
ATOM 1683 N N . HIS A 1 221 ? 14.642 -6.731 -20.383 1.00 94.69 221 HIS A N 1
ATOM 1684 C CA . HIS A 1 221 ? 13.575 -6.200 -19.537 1.00 94.69 221 HIS A CA 1
ATOM 1685 C C . HIS A 1 221 ? 13.203 -4.769 -19.949 1.00 94.69 221 HIS A C 1
ATOM 1687 O O . HIS A 1 221 ? 14.007 -3.841 -19.810 1.00 94.69 221 HIS A O 1
A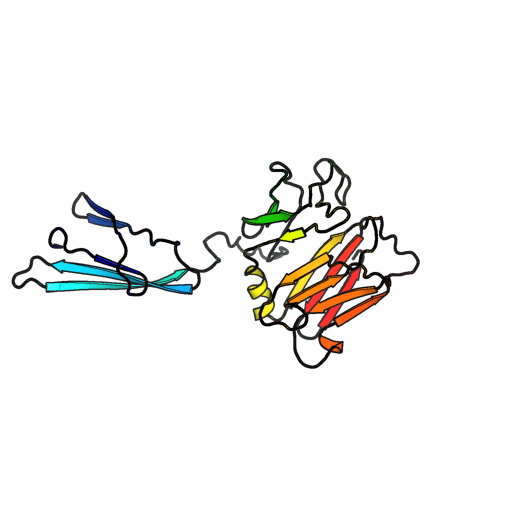TOM 1693 N N . GLU A 1 222 ? 11.965 -4.580 -20.403 1.00 95.19 222 GLU A N 1
ATOM 1694 C CA . GLU A 1 222 ? 11.461 -3.305 -20.919 1.00 95.19 222 GLU A CA 1
ATOM 1695 C C . GLU A 1 222 ? 10.750 -2.494 -19.828 1.00 95.19 222 GLU A C 1
ATOM 1697 O O . GLU A 1 222 ? 9.541 -2.555 -19.642 1.00 95.19 222 GLU A O 1
ATOM 1702 N N . TRP A 1 223 ? 11.500 -1.653 -19.113 1.00 94.50 223 TRP A N 1
ATOM 1703 C CA . TRP A 1 223 ? 10.979 -0.860 -17.985 1.00 94.50 223 TRP A CA 1
ATOM 1704 C C . TRP A 1 223 ? 9.773 0.031 -18.311 1.00 94.50 223 TRP A C 1
ATOM 1706 O O . TRP A 1 223 ? 9.043 0.419 -17.402 1.00 94.50 223 TRP A O 1
ATOM 1716 N N . THR A 1 224 ? 9.595 0.402 -19.580 1.00 95.19 224 THR A N 1
ATOM 1717 C CA . THR A 1 224 ? 8.493 1.254 -20.045 1.00 95.19 224 THR A CA 1
ATOM 1718 C C . THR A 1 224 ? 7.203 0.491 -20.337 1.00 95.19 224 THR A C 1
ATOM 1720 O O . THR A 1 224 ? 6.202 1.122 -20.685 1.00 95.19 224 THR A O 1
ATOM 1723 N N . GLU A 1 225 ? 7.206 -0.831 -20.183 1.00 96.19 225 GLU A N 1
ATOM 1724 C CA . GLU A 1 225 ? 6.017 -1.674 -20.244 1.00 96.19 225 GLU A CA 1
ATOM 1725 C C . GLU A 1 225 ? 5.490 -1.997 -18.841 1.00 96.19 225 GLU A C 1
ATOM 1727 O O . GLU A 1 225 ? 6.178 -1.826 -17.830 1.00 96.19 225 GLU A O 1
ATOM 1732 N N . TRP A 1 226 ? 4.226 -2.413 -18.779 1.00 97.88 226 TRP A N 1
ATOM 1733 C CA . TRP A 1 226 ? 3.630 -2.904 -17.542 1.00 97.88 226 TRP A CA 1
ATOM 1734 C C . TRP A 1 226 ? 4.184 -4.284 -17.209 1.00 97.88 226 TRP A C 1
ATOM 1736 O O . TRP A 1 226 ? 4.038 -5.220 -17.991 1.00 97.88 226 TRP A O 1
ATOM 1746 N N . HIS A 1 227 ? 4.758 -4.403 -16.016 1.00 97.88 227 HIS A N 1
ATOM 1747 C CA . HIS A 1 227 ? 5.238 -5.666 -15.471 1.00 97.88 227 HIS A CA 1
ATOM 1748 C C . HIS A 1 227 ? 4.627 -5.923 -14.099 1.00 97.88 227 HIS A C 1
ATOM 1750 O O . HIS A 1 227 ? 4.407 -4.990 -13.314 1.00 97.88 227 HIS A O 1
ATOM 1756 N N . HIS A 1 228 ? 4.374 -7.193 -13.802 1.00 97.94 228 HIS A N 1
ATOM 1757 C CA . HIS A 1 228 ? 3.889 -7.634 -12.502 1.00 97.94 228 HIS A CA 1
ATOM 1758 C C . HIS A 1 228 ? 5.067 -8.017 -11.618 1.00 97.94 228 HIS A C 1
ATOM 1760 O O . HIS A 1 228 ? 5.895 -8.832 -12.004 1.00 97.94 228 HIS A O 1
ATOM 1766 N N . TYR A 1 229 ? 5.149 -7.452 -10.418 1.00 98.25 229 TYR A N 1
ATOM 1767 C CA . TYR A 1 229 ? 6.214 -7.754 -9.469 1.00 98.25 229 TYR A CA 1
ATOM 1768 C C . TYR A 1 229 ? 5.639 -8.332 -8.185 1.00 98.25 229 TYR A C 1
ATOM 1770 O O . TYR A 1 229 ? 4.662 -7.816 -7.635 1.00 98.25 229 TYR A O 1
ATOM 1778 N N . VAL A 1 230 ? 6.291 -9.373 -7.665 1.00 98.06 230 VAL A N 1
ATOM 1779 C CA . VAL A 1 230 ? 5.929 -9.981 -6.381 1.00 98.06 230 VAL A CA 1
ATOM 1780 C C . VAL A 1 230 ? 7.148 -10.069 -5.475 1.00 98.06 230 VAL A C 1
ATOM 1782 O O . VAL A 1 230 ? 8.158 -10.684 -5.810 1.00 98.06 230 VAL A O 1
ATOM 1785 N N . PHE A 1 231 ? 7.029 -9.484 -4.289 1.00 98.00 231 PHE A N 1
ATOM 1786 C CA . PHE A 1 231 ? 8.041 -9.487 -3.242 1.00 98.00 231 PHE A CA 1
ATOM 1787 C C . PHE A 1 231 ? 7.545 -10.331 -2.084 1.00 98.00 231 PHE A C 1
ATOM 1789 O O . PHE A 1 231 ? 6.585 -9.955 -1.415 1.00 98.00 231 PHE A O 1
ATOM 1796 N N . VAL A 1 232 ? 8.197 -11.462 -1.833 1.00 96.50 232 VAL A N 1
ATOM 1797 C CA . VAL A 1 232 ? 7.788 -12.401 -0.784 1.00 96.50 232 VAL A CA 1
ATOM 1798 C C . VAL A 1 232 ? 8.814 -12.383 0.331 1.00 96.50 232 VAL A C 1
ATOM 1800 O O . VAL A 1 232 ? 10.004 -12.585 0.091 1.00 96.50 232 VAL A O 1
ATOM 1803 N N . LYS A 1 233 ? 8.348 -12.199 1.564 1.00 94.25 233 LYS A N 1
ATOM 1804 C CA . LYS A 1 233 ? 9.076 -12.521 2.787 1.00 94.25 233 LYS A CA 1
ATOM 1805 C C . LYS A 1 233 ? 8.283 -13.566 3.562 1.00 94.25 233 LYS A C 1
ATOM 1807 O O . LYS A 1 233 ? 7.161 -13.312 3.988 1.00 94.25 233 LYS A O 1
ATOM 1812 N N . ASP A 1 234 ? 8.900 -14.720 3.780 1.00 93.31 234 ASP A N 1
ATOM 1813 C CA . ASP A 1 234 ? 8.426 -15.740 4.712 1.00 93.31 234 ASP A CA 1
ATOM 1814 C C . ASP A 1 234 ? 9.542 -16.032 5.709 1.00 93.31 234 ASP A C 1
ATOM 1816 O O . ASP A 1 234 ? 10.474 -16.798 5.443 1.00 93.31 234 ASP A O 1
ATOM 1820 N N . LYS A 1 235 ? 9.471 -15.371 6.862 1.00 89.81 235 LYS A N 1
ATOM 1821 C CA . LYS A 1 235 ? 10.487 -15.428 7.905 1.00 89.81 235 LYS A CA 1
ATOM 1822 C C . LYS A 1 235 ? 11.862 -15.052 7.349 1.00 89.81 235 LYS A C 1
ATOM 1824 O O . LYS A 1 235 ? 12.070 -13.928 6.885 1.00 89.81 235 LYS A O 1
ATOM 1829 N N . GLY A 1 236 ? 12.805 -15.995 7.365 1.00 87.00 236 GLY A N 1
ATOM 1830 C CA . GLY A 1 236 ? 14.148 -15.824 6.809 1.00 87.00 236 GLY A CA 1
ATOM 1831 C C . GLY A 1 236 ? 14.238 -15.975 5.287 1.00 87.00 236 GLY A C 1
ATOM 1832 O O . GLY A 1 236 ? 15.289 -15.685 4.725 1.00 87.00 236 GLY A O 1
ATOM 1833 N N . HIS A 1 237 ? 13.179 -16.430 4.615 1.00 90.12 237 HIS A N 1
ATOM 1834 C CA . HIS A 1 237 ? 13.157 -16.595 3.165 1.00 90.12 237 HIS A CA 1
ATOM 1835 C C . HIS A 1 237 ? 12.655 -15.320 2.482 1.00 90.12 237 HIS A C 1
ATOM 1837 O O . HIS A 1 237 ? 11.623 -14.771 2.872 1.00 90.12 237 HIS A O 1
ATOM 1843 N N . LYS A 1 238 ? 13.364 -14.868 1.441 1.00 93.44 238 LYS A N 1
ATOM 1844 C CA . LYS A 1 238 ? 12.969 -13.728 0.607 1.00 93.44 238 LYS A CA 1
ATOM 1845 C C . LYS A 1 238 ? 13.090 -14.084 -0.873 1.00 93.44 238 LYS A C 1
ATOM 1847 O O . LYS A 1 238 ? 14.077 -14.703 -1.263 1.00 93.44 238 LYS A O 1
ATOM 1852 N N . SER A 1 239 ? 12.132 -13.658 -1.687 1.00 95.44 239 SER A N 1
ATOM 1853 C CA . SER A 1 239 ? 12.184 -13.800 -3.147 1.00 95.44 239 SER A CA 1
ATOM 1854 C C . SER A 1 239 ? 11.530 -12.619 -3.865 1.00 95.44 239 SER A C 1
ATOM 1856 O O . SER A 1 239 ? 10.734 -11.881 -3.280 1.00 95.44 239 SER A O 1
ATOM 1858 N N . ILE A 1 240 ? 11.932 -12.430 -5.122 1.00 97.44 240 ILE A N 1
ATOM 1859 C CA . ILE A 1 240 ? 11.418 -11.426 -6.056 1.00 97.44 240 ILE A CA 1
ATOM 1860 C C . ILE A 1 240 ? 10.997 -12.184 -7.317 1.00 97.44 240 ILE A C 1
ATOM 1862 O O . ILE A 1 240 ? 11.785 -12.991 -7.813 1.00 97.44 240 ILE A O 1
ATOM 1866 N N . TRP A 1 241 ? 9.795 -11.913 -7.816 1.00 97.19 241 TRP A N 1
ATOM 1867 C CA . TRP A 1 241 ? 9.244 -12.475 -9.052 1.00 97.19 241 TRP A CA 1
ATOM 1868 C C . TRP A 1 241 ? 8.836 -11.350 -9.999 1.00 97.19 241 TRP A C 1
ATOM 1870 O O . TRP A 1 241 ? 8.462 -10.270 -9.534 1.00 97.19 241 TRP A O 1
ATOM 1880 N N . ILE A 1 242 ? 8.930 -11.616 -11.302 1.00 97.06 242 ILE A N 1
ATOM 1881 C CA . ILE A 1 242 ? 8.558 -10.705 -12.388 1.00 97.06 242 ILE A CA 1
ATOM 1882 C C . ILE A 1 242 ? 7.668 -11.502 -13.349 1.00 97.06 242 ILE A C 1
ATOM 1884 O O . ILE A 1 242 ? 8.079 -12.574 -13.783 1.00 97.06 242 ILE A O 1
ATOM 1888 N N . ASP A 1 243 ? 6.479 -10.986 -13.649 1.00 95.38 243 ASP A N 1
ATOM 1889 C CA . ASP A 1 243 ? 5.488 -11.532 -14.589 1.00 95.38 243 ASP A CA 1
ATOM 1890 C C . ASP A 1 243 ? 5.008 -12.972 -14.308 1.00 95.38 243 ASP A C 1
ATOM 1892 O O . ASP A 1 243 ? 4.607 -13.689 -15.228 1.00 95.38 243 ASP A O 1
ATOM 1896 N N . GLY A 1 244 ? 4.985 -13.374 -13.030 1.00 74.38 244 GLY A N 1
ATOM 1897 C CA . GLY A 1 244 ? 4.500 -14.685 -12.567 1.00 74.38 244 GLY A CA 1
ATOM 1898 C C . GLY A 1 244 ? 5.610 -15.612 -12.101 1.00 74.38 244 GLY A C 1
ATOM 1899 O O . GLY A 1 244 ? 6.047 -16.469 -12.900 1.00 74.38 244 GLY A O 1
#

pLDDT: mean 88.1, std 10.12, range [43.25, 98.31]

Radius of gyration: 25.43 Å; chains: 1; bounding box: 63×36×77 Å

Secondary structure (DSSP, 8-state):
-BPTT--EEEETTEEE-EEEEEETTEEEEEE--TT---SEEEEEEEEEEE-SSS-EEEEEEEEEEE-S-SS--PPPPTTS---SS------TTSTTEEEETTTTEEEEEES-EEPPTT-SSS--TT---EE-TTSS-EEE-S-GGGHHHHHHHTEEEEEEEE--SS--S--SEEEE-TT-HHHHEEEEEESS-TTSEEEEEE--SS-HHHHEEEEEPPTT--TTS-EEEEEEEETTEEEEEE--

Foldseek 3Di:
DFDPPFKWKDKQNHTFDWDWDADPNDIDIDTAHVPGDDAFKMKMKIWTWDPDVVIDIDMDMDMDGDHLPDPQQDPDDPPDPSDLWDFQLLPCPPFQWGATDSSRFIKGWDCKTKDPALCAQVSDGSRIDIGQPDDPIDTHRPPLCSCVVCVVQQWDKDKDKDADPDAEQDWPDADAAPPFPDNRGAWTWGCDHPVQKIKTAHGDDDDPVQGIDIDRDDPPDDRRHIKMWMWIGRNSDTDIDIRD

Sequence (244 aa):
KAKSGSIKVLFNGEEVDASINSADGVITVTAEPDGGLGIGSHTAKIVFTETTDPETERSFEWSFEVTAFSTKMRDLVDGEPNPIAYWDFDFADVPDLTFEHVFNLESVMTNAKYTEDKGGHTGETGDYAMDFLQGAANLLVPDGEFLNIASAFDKITVSLWQKNHTTPNSSSFWGYSPSSNGSFRGIQAHIPWGNLQIYFDTAGCCGAATQRINLPASADHEWTEWHHYVFVKDKGHKSIWIDG

Organism: NCBI:txid408172